Protein AF-A0A2G6L2G5-F1 (afdb_monomer)

pLDDT: mean 77.0, std 17.95, range [38.28, 98.06]

Secondary structure (DSSP, 8-state):
------------------------HHHHHHHHHHHHHHTT-HHHHHHHHHHHHHHHHHHHHHHHHTTS-SEETTEEEEEE---SGGG--EEEEEEE-TTSS-EEEEEEE--TT-THHHHHHHHHHHHHHHHHTT--EEEEEEEETTEEEEEEEETT-SEEEEEEE-GGG-EEEEEEES--SSHHHHHHHHHS-HHHHHHT-

Nearest PDB structures (foldseek):
  6e8a-assembly1_A-3  TM=4.607E-01  e=2.843E-04  Salmonella enterica subsp. enterica serovar Typhimurium
  6e8a-assembly2_B-2  TM=5.045E-01  e=2.332E-03  Salmonella enterica subsp. enterica serovar Typhimurium
  3lgo-assembly1_A  TM=3.361E-01  e=1.969E-01  Saccharomyces cerevisiae
  1ln1-assembly1_A  TM=2.626E-01  e=6.142E-01  Homo sapiens
  5wvd-assembly1_A  TM=3.372E-01  e=7.940E+00  Homo sapiens

Sequence (201 aa):
MKKTLTSAFITTLLCCGSPVVYADNVTDLIKSVEKNYLSHKYSKALEDLEWVRKEISNQHLKSMSSFFPDEIDGMTGKDVDAGAAMGVRGVSKLYAGDDREHSITISLISGGNAPVGNGLSALMSMASSLEMMGGGSHSKVVVQKGYRGQFIQQSGERTGTLTFNLSGGKMIIIETIGYTGSAEAEKVAKQLDIAKIEEAF

Solvent-accessible surface area (backbone atoms only — not comparable to full-atom values): 11539 Å² total; per-residue (Å²): 136,91,85,86,83,86,81,85,82,82,78,80,79,78,79,79,77,72,78,82,73,77,69,58,65,51,63,55,31,50,53,48,20,52,54,26,46,79,68,70,38,52,73,59,18,51,53,33,47,53,51,32,52,50,48,52,50,50,53,51,49,58,58,50,58,70,67,50,68,64,59,58,96,90,15,58,47,40,82,43,81,58,70,64,74,85,70,51,59,47,45,35,36,39,24,49,40,95,80,70,56,38,36,36,38,42,34,42,36,59,43,87,77,42,58,56,68,54,52,48,46,47,49,51,52,45,47,52,52,33,45,75,69,70,49,58,54,54,68,46,83,42,76,55,98,86,45,58,26,43,30,44,27,48,66,96,49,39,41,33,39,33,38,31,73,49,80,82,57,24,36,42,37,32,37,34,38,62,41,79,76,59,63,64,50,51,57,52,56,68,75,45,57,64,65,62,58,57,72,77,104

Mean predicted aligned error: 12.3 Å

Structure (mmCIF, N/CA/C/O backbone):
data_AF-A0A2G6L2G5-F1
#
_entry.id   AF-A0A2G6L2G5-F1
#
loop_
_atom_site.group_PDB
_atom_site.id
_atom_site.type_symbol
_atom_site.label_atom_id
_atom_site.label_alt_id
_atom_site.label_comp_id
_atom_site.label_asym_id
_atom_site.label_entity_id
_atom_site.label_seq_id
_atom_site.pdbx_PDB_ins_code
_atom_site.Cartn_x
_atom_site.Cartn_y
_atom_site.Cartn_z
_atom_site.occupancy
_atom_site.B_iso_or_equiv
_atom_site.auth_seq_id
_atom_site.auth_comp_id
_atom_site.auth_asym_id
_atom_site.auth_atom_id
_atom_site.pdbx_PDB_model_num
ATOM 1 N N . MET A 1 1 ? 31.983 -53.868 52.545 1.00 41.00 1 MET A N 1
ATOM 2 C CA . MET A 1 1 ? 31.742 -54.167 51.111 1.00 41.00 1 MET A CA 1
ATOM 3 C C . MET A 1 1 ? 30.328 -53.679 50.777 1.00 41.00 1 MET A C 1
ATOM 5 O O . MET A 1 1 ? 29.379 -54.350 51.133 1.00 41.00 1 MET A O 1
ATOM 9 N N . LYS A 1 2 ? 30.108 -52.387 50.493 1.00 45.66 2 LYS A N 1
ATOM 10 C CA . LYS A 1 2 ? 30.019 -51.752 49.156 1.00 45.66 2 LYS A CA 1
ATOM 11 C C . LYS A 1 2 ? 29.241 -52.571 48.113 1.00 45.66 2 LYS A C 1
ATOM 13 O O . LYS A 1 2 ? 29.869 -53.397 47.464 1.00 45.66 2 LYS A O 1
ATOM 18 N N . LYS A 1 3 ? 27.954 -52.254 47.896 1.00 44.47 3 LYS A N 1
ATOM 19 C CA . LYS A 1 3 ? 27.319 -52.177 46.562 1.00 44.47 3 LYS A CA 1
ATOM 20 C C . LYS A 1 3 ? 26.232 -51.093 46.566 1.00 44.47 3 LYS A C 1
ATOM 22 O O . LYS A 1 3 ? 25.235 -51.189 47.268 1.00 44.47 3 LYS A O 1
ATOM 27 N N . THR A 1 4 ? 26.515 -50.040 45.813 1.00 53.06 4 THR A N 1
ATOM 28 C CA . THR A 1 4 ? 25.681 -48.890 45.459 1.00 53.06 4 THR A CA 1
ATOM 29 C C . THR A 1 4 ? 24.719 -49.278 44.336 1.00 53.06 4 THR A C 1
ATOM 31 O O . THR A 1 4 ? 25.175 -49.823 43.332 1.00 53.06 4 THR A O 1
ATOM 34 N N . LEU A 1 5 ? 23.425 -48.974 44.471 1.00 52.62 5 LEU A N 1
ATOM 35 C CA . LEU A 1 5 ? 22.466 -49.034 43.366 1.00 52.62 5 LEU A CA 1
ATOM 36 C C . LEU A 1 5 ? 21.885 -47.630 43.159 1.00 52.62 5 LEU A C 1
ATOM 38 O O . LEU A 1 5 ? 21.014 -47.175 43.895 1.00 52.62 5 LEU A O 1
ATOM 42 N N . THR A 1 6 ? 22.461 -46.919 42.198 1.00 49.19 6 THR A N 1
ATOM 43 C CA . THR A 1 6 ? 22.095 -45.559 41.804 1.00 49.19 6 THR A CA 1
ATOM 44 C C . THR A 1 6 ? 20.962 -45.658 40.786 1.00 49.19 6 THR A C 1
ATOM 46 O O . THR A 1 6 ? 21.190 -46.096 39.661 1.00 49.19 6 THR A O 1
ATOM 49 N N . SER A 1 7 ? 19.737 -45.307 41.180 1.00 51.50 7 SER A N 1
ATOM 50 C CA . SER A 1 7 ? 18.581 -45.273 40.277 1.00 51.50 7 SER A CA 1
ATOM 51 C C . SER A 1 7 ? 18.449 -43.869 39.687 1.00 51.50 7 SER A C 1
ATOM 53 O O . SER A 1 7 ? 18.188 -42.908 40.411 1.00 51.50 7 SER A O 1
ATOM 55 N N . ALA A 1 8 ? 18.703 -43.743 38.385 1.00 51.12 8 ALA A N 1
ATOM 56 C CA . ALA A 1 8 ? 18.594 -42.499 37.636 1.00 51.12 8 ALA A CA 1
ATOM 57 C C . ALA A 1 8 ? 17.124 -42.245 37.267 1.00 51.12 8 ALA A C 1
ATOM 59 O O . ALA A 1 8 ? 16.542 -42.958 36.452 1.00 51.12 8 ALA A O 1
ATOM 60 N N . PHE A 1 9 ? 16.527 -41.229 37.888 1.00 52.03 9 PHE A N 1
ATOM 61 C CA . PHE A 1 9 ? 15.174 -40.760 37.602 1.00 52.03 9 PHE A CA 1
ATOM 62 C C . PHE A 1 9 ? 15.238 -39.793 36.407 1.00 52.03 9 PHE A C 1
ATOM 64 O O . PHE A 1 9 ? 15.701 -38.661 36.537 1.00 52.03 9 PHE A O 1
ATOM 71 N N . ILE A 1 10 ? 14.842 -40.262 35.222 1.00 60.12 10 ILE A N 1
ATOM 72 C CA . ILE A 1 10 ? 14.718 -39.440 34.012 1.00 60.12 10 ILE A CA 1
ATOM 73 C C . ILE A 1 10 ? 13.360 -38.734 34.077 1.00 60.12 10 ILE A C 1
ATOM 75 O O . ILE A 1 10 ? 12.323 -39.324 33.782 1.00 60.12 10 ILE A O 1
ATOM 79 N N . THR A 1 11 ? 13.363 -37.469 34.496 1.00 62.22 11 THR A N 1
ATOM 80 C CA . THR A 1 11 ? 12.188 -36.593 34.441 1.00 62.22 11 THR A CA 1
ATOM 81 C C . THR A 1 11 ? 12.089 -35.993 33.040 1.00 62.22 11 THR A C 1
ATOM 83 O O . THR A 1 11 ? 12.784 -35.033 32.712 1.00 62.22 11 THR A O 1
ATOM 86 N N . THR A 1 12 ? 11.231 -36.574 32.202 1.00 57.03 12 THR A N 1
ATOM 87 C CA . THR A 1 12 ? 10.847 -36.022 30.897 1.00 57.03 12 THR A CA 1
ATOM 88 C C . THR A 1 12 ? 10.075 -34.719 31.109 1.00 57.03 12 THR A C 1
ATOM 90 O O . THR A 1 12 ? 8.943 -34.718 31.591 1.00 57.03 12 THR A O 1
ATOM 93 N N . LEU A 1 13 ? 10.714 -33.600 30.765 1.00 56.78 13 LEU A N 1
ATOM 94 C CA . LEU A 1 13 ? 10.147 -32.256 30.790 1.00 56.78 13 LEU A CA 1
ATOM 95 C C . LEU A 1 13 ? 9.111 -32.126 29.659 1.00 56.78 13 LEU A C 1
ATOM 97 O O . LEU A 1 13 ? 9.454 -31.927 28.494 1.00 56.78 13 LEU A O 1
ATOM 101 N N . LEU A 1 14 ? 7.835 -32.291 30.006 1.00 60.25 14 LEU A N 1
ATOM 102 C CA . LEU A 1 14 ? 6.693 -32.081 29.122 1.00 60.25 14 LEU A CA 1
ATOM 103 C C . LEU A 1 14 ? 6.570 -30.569 28.843 1.00 60.25 14 LEU A C 1
ATOM 105 O O . LEU A 1 14 ? 6.077 -29.813 29.679 1.00 60.25 14 LEU A O 1
ATOM 109 N N . CYS A 1 15 ? 7.073 -30.109 27.694 1.00 48.59 15 CYS A N 1
ATOM 110 C CA . CYS A 1 15 ? 6.839 -28.749 27.206 1.00 48.59 15 CYS A CA 1
ATOM 111 C C . CYS A 1 15 ? 5.345 -28.575 26.904 1.00 48.59 15 CYS A C 1
ATOM 113 O O . CYS A 1 15 ? 4.864 -28.983 25.848 1.00 48.59 15 CYS A O 1
ATOM 115 N N . CYS A 1 16 ? 4.609 -27.958 27.829 1.00 52.41 16 CYS A N 1
ATOM 116 C CA . CYS A 1 16 ? 3.294 -27.397 27.555 1.00 52.41 16 CYS A CA 1
ATOM 117 C C . CYS A 1 16 ? 3.454 -26.261 26.536 1.00 52.41 16 CYS A C 1
ATOM 119 O O . CYS A 1 16 ? 3.784 -25.133 26.897 1.00 52.41 16 CYS A O 1
ATOM 121 N N . GLY A 1 17 ? 3.239 -26.566 25.258 1.00 46.41 17 GLY A N 1
ATOM 122 C CA . GLY A 1 17 ? 2.989 -25.554 24.243 1.00 46.41 17 GLY A CA 1
ATOM 123 C C . GLY A 1 17 ? 1.647 -24.899 24.540 1.00 46.41 17 GLY A C 1
ATOM 124 O O . GLY A 1 17 ? 0.603 -25.444 24.189 1.00 46.41 17 GLY A O 1
ATOM 125 N N . SER A 1 18 ? 1.662 -23.757 25.225 1.00 47.09 18 SER A N 1
ATOM 126 C CA . SER A 1 18 ? 0.487 -22.895 25.312 1.00 47.09 18 SER A CA 1
ATOM 127 C C . SER A 1 18 ? 0.074 -22.543 23.881 1.00 47.09 18 SER A C 1
ATOM 129 O O . SER A 1 18 ? 0.915 -22.017 23.144 1.00 47.09 18 SER A O 1
ATOM 131 N N . PRO A 1 19 ? -1.170 -22.816 23.448 1.00 45.25 19 PRO A N 1
ATOM 132 C CA . PRO A 1 19 ? -1.638 -22.258 22.196 1.00 45.25 19 PRO A CA 1
ATOM 133 C C . PRO A 1 19 ? -1.540 -20.743 22.341 1.00 45.25 19 PRO A C 1
ATOM 135 O O . PRO A 1 19 ? -2.138 -20.156 23.245 1.00 45.25 19 PRO A O 1
ATOM 138 N N . VAL A 1 20 ? -0.745 -20.114 21.479 1.00 42.81 20 VAL A N 1
ATOM 139 C CA . VAL A 1 20 ? -0.813 -18.672 21.269 1.00 42.81 20 VAL A CA 1
ATOM 140 C C . VAL A 1 20 ? -2.169 -18.436 20.615 1.00 42.81 20 VAL A C 1
ATOM 142 O O . VAL A 1 20 ? -2.309 -18.430 19.396 1.00 42.81 20 VAL A O 1
ATOM 145 N N . VAL A 1 21 ? -3.205 -18.353 21.448 1.00 41.69 21 VAL A N 1
ATOM 146 C CA . VAL A 1 21 ? -4.496 -17.815 21.059 1.00 41.69 21 VAL A CA 1
ATOM 147 C C . VAL A 1 21 ? -4.200 -16.352 20.787 1.00 41.69 21 VAL A C 1
ATOM 149 O O . VAL A 1 21 ? -4.070 -15.555 21.713 1.00 41.69 21 VAL A O 1
ATOM 152 N N . TYR A 1 22 ? -3.996 -16.020 19.514 1.00 45.59 22 TYR A N 1
ATOM 153 C CA . TYR A 1 22 ? -4.085 -14.647 19.049 1.00 45.59 22 TYR A CA 1
ATOM 154 C C . TYR A 1 22 ? -5.524 -14.216 19.317 1.00 45.59 22 TYR A C 1
ATOM 156 O O . TYR A 1 22 ? -6.410 -14.436 18.494 1.00 45.59 22 TYR A O 1
ATOM 164 N N . ALA A 1 23 ? -5.773 -13.720 20.529 1.00 50.94 23 ALA A N 1
ATOM 165 C CA . ALA A 1 23 ? -7.026 -13.084 20.863 1.00 50.94 23 ALA A CA 1
ATOM 166 C C . ALA A 1 23 ? -7.252 -11.999 19.812 1.00 50.94 23 ALA A C 1
ATOM 168 O O . ALA A 1 23 ? -6.353 -11.203 19.521 1.00 50.94 23 ALA A O 1
ATOM 169 N N . ASP A 1 24 ? -8.420 -12.029 19.182 1.00 68.69 24 ASP A N 1
ATOM 170 C CA . ASP A 1 24 ? -8.826 -10.975 18.274 1.00 68.69 24 ASP A CA 1
ATOM 171 C C . ASP A 1 24 ? -9.001 -9.697 19.101 1.00 68.69 24 ASP A C 1
ATOM 173 O O . ASP A 1 24 ? -10.044 -9.466 19.718 1.00 68.69 24 ASP A O 1
ATOM 177 N N . ASN A 1 25 ? -7.929 -8.899 19.152 1.00 81.06 25 ASN A N 1
ATOM 178 C CA . ASN A 1 25 ? -7.840 -7.673 19.939 1.00 81.06 25 ASN A CA 1
ATOM 179 C C . ASN A 1 25 ? -9.035 -6.745 19.672 1.00 81.06 25 ASN A C 1
ATOM 181 O O . ASN A 1 25 ? -9.475 -6.044 20.579 1.00 81.06 25 ASN A O 1
ATOM 185 N N . VAL A 1 26 ? -9.598 -6.764 18.457 1.00 89.44 26 VAL A N 1
ATOM 186 C CA . VAL A 1 26 ? -10.768 -5.955 18.090 1.00 89.44 26 VAL A CA 1
ATOM 187 C C . VAL A 1 26 ? -12.005 -6.412 18.858 1.00 89.44 26 VAL A C 1
ATOM 189 O O . VAL A 1 26 ? -12.682 -5.588 19.472 1.00 89.44 26 VAL A O 1
ATOM 192 N N . THR A 1 27 ? -12.288 -7.715 18.869 1.00 92.12 27 THR A N 1
ATOM 193 C CA . THR A 1 27 ? -13.457 -8.276 19.559 1.00 92.12 27 THR A CA 1
ATOM 194 C C . THR A 1 27 ? -13.413 -7.996 21.065 1.00 92.12 27 THR A C 1
ATOM 196 O O . THR A 1 27 ? -14.437 -7.658 21.665 1.00 92.12 27 THR A O 1
ATOM 199 N N . ASP A 1 28 ? -12.239 -8.083 21.689 1.00 92.00 28 ASP A N 1
ATOM 200 C CA . ASP A 1 28 ? -12.099 -7.805 23.122 1.00 92.00 28 ASP A CA 1
ATOM 201 C C . ASP A 1 28 ? -12.195 -6.307 23.449 1.00 92.00 28 ASP A C 1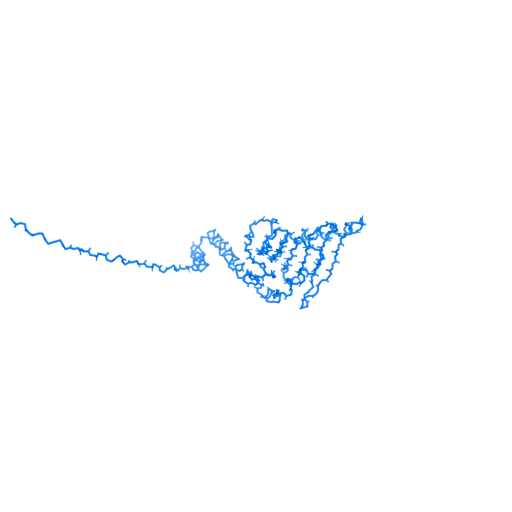
ATOM 203 O O . ASP A 1 28 ? -12.835 -5.936 24.439 1.00 92.00 28 ASP A O 1
ATOM 207 N N . LEU A 1 29 ? -11.666 -5.434 22.585 1.00 92.12 29 LEU A N 1
ATOM 208 C CA . LEU A 1 29 ? -11.869 -3.988 22.696 1.00 92.12 29 LEU A CA 1
ATOM 209 C C . LEU A 1 29 ? -13.353 -3.615 22.548 1.00 92.12 29 LEU A C 1
ATOM 211 O O . LEU A 1 29 ? -13.855 -2.820 23.338 1.00 92.12 29 LEU A O 1
ATOM 215 N N . ILE A 1 30 ? -14.094 -4.234 21.621 1.00 95.69 30 ILE A N 1
ATOM 216 C CA . ILE A 1 30 ? -15.542 -4.002 21.453 1.00 95.69 30 ILE A CA 1
ATOM 217 C C . ILE A 1 30 ? -16.318 -4.397 22.716 1.00 95.69 30 ILE A C 1
ATOM 219 O O . ILE A 1 30 ? -17.169 -3.635 23.178 1.00 95.69 30 ILE A O 1
ATOM 223 N N . LYS A 1 31 ? -16.000 -5.542 23.333 1.00 96.25 31 LYS A N 1
ATOM 224 C CA . LYS A 1 31 ? -16.608 -5.930 24.620 1.00 96.25 31 LYS A CA 1
ATOM 225 C C . LYS A 1 31 ? -16.285 -4.923 25.728 1.00 96.25 31 LYS A C 1
ATOM 227 O O . LYS A 1 31 ? -17.126 -4.666 26.591 1.00 96.25 31 LYS A O 1
ATOM 232 N N . SER A 1 32 ? -15.078 -4.347 25.722 1.00 95.19 32 SER A N 1
ATOM 233 C CA . SER A 1 32 ? -14.699 -3.283 26.661 1.00 95.19 32 SER A CA 1
ATOM 234 C C . SER A 1 32 ? -15.527 -2.013 26.444 1.00 95.19 32 SER A C 1
ATOM 236 O O . SER A 1 32 ? -16.082 -1.484 27.414 1.00 95.19 32 SER A O 1
ATOM 238 N N . VAL A 1 33 ? -15.709 -1.586 25.184 1.00 97.25 33 VAL A N 1
ATOM 239 C CA . VAL A 1 33 ? -16.597 -0.471 24.807 1.00 97.25 33 VAL A CA 1
ATOM 240 C C . VAL A 1 33 ? -18.001 -0.705 25.355 1.00 97.25 33 VAL A C 1
ATOM 242 O O . VAL A 1 33 ? -18.533 0.156 26.055 1.00 97.25 33 VAL A O 1
ATOM 245 N N . GLU A 1 34 ? -18.590 -1.872 25.080 1.00 97.88 34 GLU A N 1
ATOM 246 C CA . GLU A 1 34 ? -19.948 -2.221 25.511 1.00 97.88 34 GLU A CA 1
ATOM 247 C C . GLU A 1 34 ? -20.077 -2.173 27.039 1.00 97.88 34 GLU A C 1
ATOM 249 O O . GLU A 1 34 ? -20.961 -1.505 27.581 1.00 97.88 34 GLU A O 1
ATOM 254 N N . LYS A 1 35 ? -19.138 -2.800 27.757 1.00 97.81 35 LYS A N 1
ATOM 255 C CA . LYS A 1 35 ? -19.103 -2.794 29.225 1.00 97.81 35 LYS A CA 1
ATOM 256 C C . LYS A 1 35 ? -19.014 -1.377 29.795 1.00 97.81 35 LYS A C 1
ATOM 258 O O . LYS A 1 35 ? -19.704 -1.058 30.771 1.00 97.81 35 LYS A O 1
ATOM 263 N N . ASN A 1 36 ? -18.156 -0.531 29.225 1.00 97.56 36 ASN A N 1
ATOM 264 C CA . ASN A 1 36 ? -17.980 0.849 29.669 1.00 97.56 36 ASN A CA 1
ATOM 265 C C . ASN A 1 36 ? -19.208 1.710 29.340 1.00 97.56 36 ASN A C 1
ATOM 267 O O . ASN A 1 36 ? -19.628 2.499 30.190 1.00 97.56 36 ASN A O 1
ATOM 271 N N . TYR A 1 37 ? -19.831 1.507 28.177 1.00 97.62 37 TYR A N 1
ATOM 272 C CA . TYR A 1 37 ? -21.065 2.179 27.772 1.00 97.62 37 TYR A CA 1
ATOM 273 C C . TYR A 1 37 ? -22.233 1.846 28.710 1.00 97.62 37 TYR A C 1
ATOM 275 O O . TYR A 1 37 ? -22.830 2.757 29.282 1.00 97.62 37 TYR A O 1
ATOM 283 N N . LEU A 1 38 ? -22.492 0.556 28.965 1.00 98.00 38 LEU A N 1
ATOM 284 C CA . LEU A 1 38 ? -23.551 0.099 29.881 1.00 98.00 38 LEU A CA 1
ATOM 285 C C . LEU A 1 38 ? -23.332 0.582 31.325 1.00 98.00 38 LEU A C 1
ATOM 287 O O . LEU A 1 38 ? -24.281 0.813 32.072 1.00 98.00 38 LEU A O 1
ATOM 291 N N . SER A 1 39 ? -22.073 0.787 31.718 1.00 98.06 39 SER A N 1
ATOM 292 C CA . SER A 1 39 ? -21.704 1.346 33.025 1.00 98.06 39 SER A CA 1
ATOM 293 C C . SER A 1 39 ? -21.749 2.882 33.077 1.00 98.06 39 SER A C 1
ATOM 295 O O . SER A 1 39 ? -21.289 3.452 34.066 1.00 98.06 39 SER A O 1
ATOM 297 N N . HIS A 1 40 ? -22.243 3.559 32.032 1.00 97.88 40 HIS A N 1
ATOM 298 C CA . HIS A 1 40 ? -22.262 5.024 31.884 1.00 97.88 40 HIS A CA 1
ATOM 299 C C . HIS A 1 40 ? -20.866 5.685 31.953 1.00 97.88 40 HIS A C 1
ATOM 301 O O . HIS A 1 40 ? -20.732 6.878 32.229 1.00 97.88 40 HIS A O 1
ATOM 307 N N . LYS A 1 41 ? -19.794 4.927 31.684 1.00 97.94 41 LYS A N 1
ATOM 308 C CA . LYS A 1 41 ? -18.397 5.401 31.664 1.00 97.94 41 LYS A CA 1
ATOM 309 C C . LYS A 1 41 ? -18.013 5.871 30.260 1.00 97.94 41 LYS A C 1
ATOM 311 O O . LYS A 1 41 ? -17.093 5.331 29.645 1.00 97.94 41 LYS A O 1
ATOM 316 N N . TYR A 1 42 ? -18.717 6.879 29.750 1.00 96.81 42 TYR A N 1
ATOM 317 C CA . TYR A 1 42 ? -18.632 7.280 28.340 1.00 96.81 42 TYR A CA 1
ATOM 318 C C . TYR A 1 42 ? -17.231 7.688 27.879 1.00 96.81 42 TYR A C 1
ATOM 320 O O . TYR A 1 42 ? -16.826 7.293 26.794 1.00 96.81 42 TYR A O 1
ATOM 328 N N . SER A 1 43 ? -16.452 8.398 28.702 1.00 96.69 43 SER A N 1
ATOM 329 C CA . SER A 1 43 ? -15.080 8.782 28.333 1.00 96.69 43 SER A CA 1
ATOM 330 C C . SER A 1 43 ? -14.193 7.569 28.038 1.00 96.69 43 SER A C 1
ATOM 332 O O . SER A 1 43 ? -13.452 7.585 27.064 1.00 96.69 43 SER A O 1
ATOM 334 N N . LYS A 1 44 ? -14.319 6.494 28.828 1.00 94.56 44 LYS A N 1
ATOM 335 C CA . LYS A 1 44 ? -13.573 5.248 28.593 1.00 94.56 44 LYS A CA 1
ATOM 336 C C . LYS A 1 44 ? -14.097 4.484 27.384 1.00 94.56 44 LYS A C 1
ATOM 338 O O . LYS A 1 44 ? -13.314 3.934 26.629 1.00 94.56 44 LYS A O 1
ATOM 343 N N . ALA A 1 45 ? -15.416 4.473 27.180 1.00 96.12 45 ALA A N 1
ATOM 344 C CA . ALA A 1 45 ? -16.005 3.854 25.995 1.00 96.12 45 ALA A CA 1
ATOM 345 C C . ALA A 1 45 ? -15.534 4.539 24.698 1.00 96.12 45 ALA A C 1
ATOM 347 O O . ALA A 1 45 ? -15.285 3.860 23.708 1.00 96.12 45 ALA A O 1
ATOM 348 N N . LEU A 1 46 ? -15.381 5.869 24.709 1.00 95.44 46 LEU A N 1
ATOM 349 C CA . LEU A 1 46 ? -14.829 6.622 23.581 1.00 95.44 46 LEU A CA 1
ATOM 350 C C . LEU A 1 46 ? -13.350 6.298 23.337 1.00 95.44 46 LEU A C 1
ATOM 352 O O . LEU A 1 46 ? -12.975 6.072 22.192 1.00 95.44 46 LEU A O 1
ATOM 356 N N . GLU A 1 47 ? -12.532 6.219 24.389 1.00 93.31 47 GLU A N 1
ATOM 357 C CA . GLU A 1 47 ? -11.124 5.808 24.281 1.00 93.31 47 GLU A CA 1
ATOM 358 C C . GLU A 1 47 ? -10.993 4.393 23.691 1.00 93.31 47 GLU A C 1
ATOM 360 O O . GLU A 1 47 ? -10.257 4.181 22.726 1.00 93.31 47 GLU A O 1
ATOM 365 N N . ASP A 1 48 ? -11.766 3.433 24.204 1.00 93.00 48 ASP A N 1
ATOM 366 C CA . ASP A 1 48 ? -11.780 2.064 23.683 1.00 93.00 48 ASP A CA 1
ATOM 367 C C . ASP A 1 48 ? -12.237 2.029 22.208 1.00 93.00 48 ASP A C 1
ATOM 369 O O . ASP A 1 48 ? -11.663 1.296 21.403 1.00 93.00 48 ASP A O 1
ATOM 373 N N . LEU A 1 49 ? -13.220 2.851 21.812 1.00 94.31 49 LEU A N 1
ATOM 374 C CA . LEU A 1 49 ? -13.661 2.974 20.414 1.00 94.31 49 LEU A CA 1
ATOM 375 C C . LEU A 1 49 ? -12.562 3.515 19.493 1.00 94.31 49 LEU A C 1
ATOM 377 O O . LEU A 1 49 ? -12.446 3.067 18.348 1.00 94.31 49 LEU A O 1
ATOM 381 N N . GLU A 1 50 ? -11.748 4.462 19.959 1.00 87.94 50 GLU A N 1
ATOM 382 C CA . GLU A 1 50 ? -10.595 4.945 19.196 1.00 87.94 50 GLU A CA 1
ATOM 383 C C . GLU A 1 50 ? -9.570 3.828 18.970 1.00 87.94 50 GLU A C 1
ATOM 385 O O . GLU A 1 50 ? -9.054 3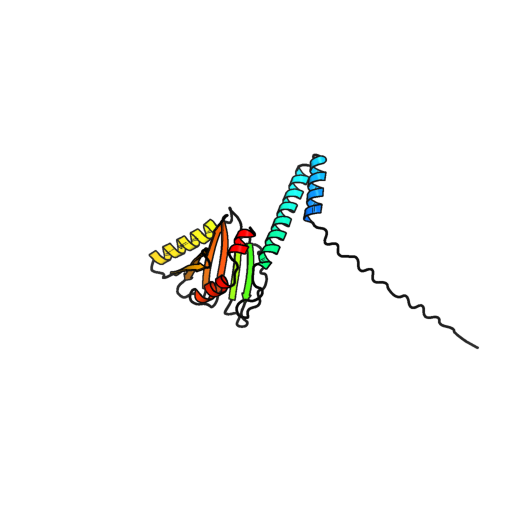.681 17.855 1.00 87.94 50 GLU A O 1
ATOM 390 N N . TRP A 1 51 ? -9.332 2.992 19.983 1.00 88.12 51 TRP A N 1
ATOM 391 C CA . TRP A 1 51 ? -8.487 1.805 19.853 1.00 88.12 51 TRP A CA 1
ATOM 392 C C . TRP A 1 51 ? -9.068 0.773 18.888 1.00 88.12 51 TRP A C 1
ATOM 394 O O . TRP A 1 51 ? -8.336 0.300 18.017 1.00 88.12 51 TRP A O 1
ATOM 404 N N . VAL A 1 52 ? -10.373 0.481 18.963 1.00 91.56 52 VAL A N 1
ATOM 405 C CA . VAL A 1 52 ? -11.070 -0.385 17.990 1.00 91.56 52 VAL A CA 1
ATOM 406 C C . VAL A 1 52 ? -10.850 0.134 16.573 1.00 91.56 52 VAL A C 1
ATOM 408 O O . VAL A 1 52 ? -10.417 -0.608 15.692 1.00 91.56 52 VAL A O 1
ATOM 411 N N . ARG A 1 53 ? -11.096 1.429 16.347 1.00 84.94 53 ARG A N 1
ATOM 412 C CA . ARG A 1 53 ? -10.915 2.059 15.036 1.00 84.94 53 ARG A CA 1
ATOM 413 C C . ARG A 1 53 ? -9.478 1.916 14.542 1.00 84.94 53 ARG A C 1
ATOM 415 O O . ARG A 1 53 ? -9.271 1.621 13.364 1.00 84.94 53 ARG A O 1
ATOM 422 N N . LYS A 1 54 ? -8.493 2.151 15.412 1.00 81.12 54 LYS A N 1
ATOM 423 C CA . LYS A 1 54 ? -7.071 2.021 15.077 1.00 81.12 54 LYS A CA 1
ATOM 424 C C . LYS A 1 54 ? -6.726 0.587 14.690 1.00 81.12 54 LYS A C 1
ATOM 426 O O . LYS A 1 54 ? -6.063 0.391 13.679 1.00 81.12 54 LYS A O 1
ATOM 431 N N . GLU A 1 55 ? -7.206 -0.397 15.440 1.00 84.50 55 GLU A N 1
ATOM 432 C CA . GLU A 1 55 ? -6.883 -1.799 15.184 1.00 84.50 55 GLU A CA 1
ATOM 433 C C . GLU A 1 55 ? -7.555 -2.327 13.913 1.00 84.50 55 GLU A C 1
ATOM 435 O O . GLU A 1 55 ? -6.888 -2.956 13.096 1.00 84.50 55 GLU A O 1
ATOM 440 N N . ILE A 1 56 ? -8.820 -1.971 13.665 1.00 85.50 56 ILE A N 1
ATOM 441 C CA . ILE A 1 56 ? -9.491 -2.257 12.385 1.00 85.50 56 ILE A CA 1
ATOM 442 C C . ILE A 1 56 ? -8.728 -1.606 11.228 1.00 85.50 56 ILE A C 1
ATOM 444 O O . ILE A 1 56 ? -8.495 -2.246 10.205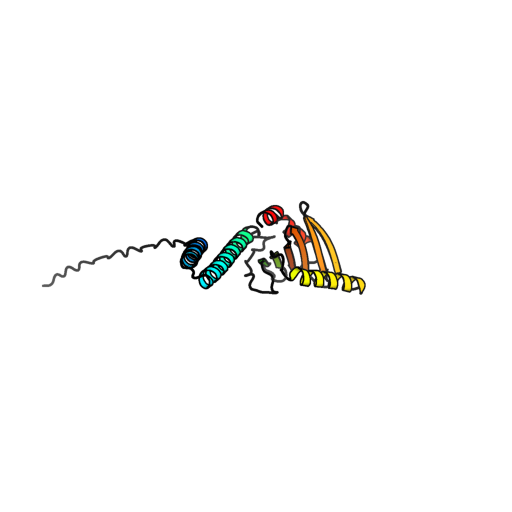 1.00 85.50 56 ILE A O 1
ATOM 448 N N . SER A 1 57 ? -8.284 -0.356 11.396 1.00 78.56 57 SER A N 1
ATOM 449 C CA . SER A 1 57 ? -7.480 0.326 10.376 1.00 78.56 57 SER A CA 1
ATOM 450 C C . SER A 1 57 ? -6.158 -0.408 10.130 1.00 78.56 57 SER A C 1
ATOM 452 O O . SER A 1 57 ? -5.778 -0.596 8.982 1.00 78.56 57 SER A O 1
ATOM 454 N N . ASN A 1 58 ? -5.479 -0.878 11.179 1.00 77.00 58 ASN A N 1
ATOM 455 C CA . ASN A 1 58 ? -4.243 -1.653 11.051 1.00 77.00 58 ASN A CA 1
ATOM 456 C C . ASN A 1 58 ? -4.474 -2.996 10.348 1.00 77.00 58 ASN A C 1
ATOM 458 O O . ASN A 1 58 ? -3.673 -3.384 9.503 1.00 77.00 58 ASN A O 1
ATOM 462 N N . GLN A 1 59 ? -5.546 -3.716 10.687 1.00 82.62 59 GLN A N 1
ATOM 463 C CA . GLN A 1 59 ? -5.895 -4.981 10.035 1.00 82.62 59 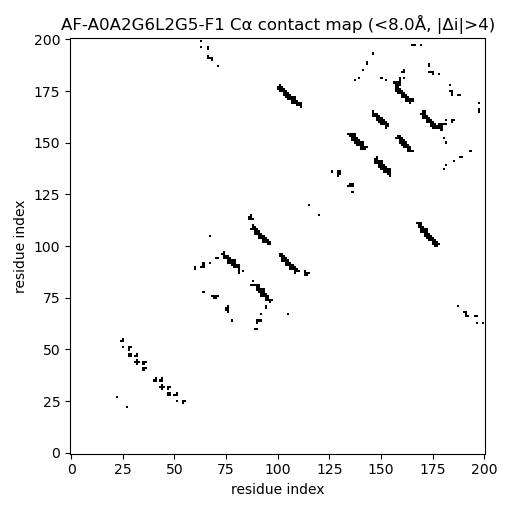GLN A CA 1
ATOM 464 C C . GLN A 1 59 ? -6.235 -4.772 8.558 1.00 82.62 59 GLN A C 1
ATOM 466 O O . GLN A 1 59 ? -5.783 -5.540 7.714 1.00 82.62 59 GLN A O 1
ATOM 471 N N . HIS A 1 60 ? -6.963 -3.702 8.245 1.00 79.25 60 HIS A N 1
ATOM 472 C CA . HIS A 1 60 ? -7.244 -3.297 6.875 1.00 79.25 60 HIS A CA 1
ATOM 473 C C . HIS A 1 60 ? -5.955 -2.944 6.111 1.00 79.25 60 HIS A C 1
ATOM 475 O O . HIS A 1 60 ? -5.727 -3.460 5.026 1.00 79.25 60 HIS A O 1
ATOM 481 N N . LEU A 1 61 ? -5.035 -2.174 6.703 1.00 75.31 61 LEU A N 1
ATOM 482 C CA . LEU A 1 61 ? -3.722 -1.908 6.097 1.00 75.31 61 LEU A CA 1
ATOM 483 C C . LEU A 1 61 ? -2.911 -3.203 5.888 1.00 75.31 61 LEU A C 1
ATOM 485 O O . LEU A 1 61 ? -2.298 -3.388 4.840 1.00 75.31 61 LEU A O 1
ATOM 489 N N . LYS A 1 62 ? -2.938 -4.146 6.836 1.00 77.44 62 LYS A N 1
ATOM 490 C CA . LYS A 1 62 ? -2.273 -5.453 6.681 1.00 77.44 62 LYS A CA 1
ATOM 491 C C . LYS A 1 62 ? -2.889 -6.303 5.575 1.00 77.44 62 LYS A C 1
ATOM 493 O O . LYS A 1 62 ? -2.160 -6.986 4.868 1.00 77.44 62 LYS A O 1
ATOM 498 N N . SER A 1 63 ? -4.211 -6.285 5.405 1.00 81.00 63 SER A N 1
ATOM 499 C CA . SER A 1 63 ? -4.823 -6.995 4.278 1.00 81.00 63 SER A CA 1
ATOM 500 C C . SER A 1 63 ? -4.428 -6.351 2.950 1.00 81.00 63 SER A C 1
ATOM 502 O O . SER A 1 63 ? -4.280 -7.052 1.953 1.00 81.00 63 SER A O 1
ATOM 504 N N . MET A 1 64 ? -4.164 -5.045 2.939 1.00 77.56 64 MET A N 1
ATOM 505 C CA . MET A 1 64 ? -3.768 -4.333 1.732 1.00 77.56 64 MET A CA 1
ATOM 506 C C . MET A 1 64 ? -2.362 -4.673 1.232 1.00 77.56 64 MET A C 1
ATOM 508 O O . MET A 1 64 ? -2.159 -4.717 0.019 1.00 77.56 64 MET A O 1
ATOM 512 N N . SER A 1 65 ? -1.398 -4.948 2.118 1.00 79.94 65 SER A N 1
ATOM 513 C CA . SER A 1 65 ? -0.047 -5.340 1.683 1.00 79.94 65 SER A CA 1
ATOM 514 C C . SER A 1 65 ? -0.049 -6.645 0.878 1.00 79.94 65 SER A C 1
ATOM 516 O O . SER A 1 65 ? 0.817 -6.836 0.027 1.00 79.94 65 SER A O 1
ATOM 518 N N . SER A 1 66 ? -1.071 -7.493 1.056 1.00 84.56 66 SER A N 1
ATOM 519 C CA . SER A 1 66 ? -1.256 -8.724 0.275 1.00 84.56 66 SER A CA 1
ATOM 520 C C . SER A 1 66 ? -1.612 -8.495 -1.201 1.00 84.56 66 SER A C 1
ATOM 522 O O . SER A 1 66 ? -1.504 -9.421 -2.004 1.00 84.56 66 SER A O 1
ATOM 524 N N . PHE A 1 67 ? -2.028 -7.282 -1.586 1.00 86.31 67 PHE A N 1
ATOM 525 C CA . PHE A 1 67 ? -2.261 -6.940 -2.995 1.00 86.31 67 PHE A CA 1
ATOM 526 C C . PHE A 1 67 ? -0.983 -6.557 -3.734 1.00 86.31 67 PHE A C 1
ATOM 528 O O . PHE A 1 67 ? -0.990 -6.466 -4.963 1.00 86.31 67 PHE A O 1
ATOM 535 N N . PHE A 1 68 ? 0.103 -6.311 -3.005 1.00 89.25 68 PHE A N 1
ATOM 536 C CA . PHE A 1 68 ? 1.389 -6.043 -3.614 1.00 89.25 68 PHE A CA 1
ATOM 537 C C . PHE A 1 68 ? 2.095 -7.359 -3.929 1.00 89.25 68 PHE A C 1
ATOM 539 O O . PHE A 1 68 ? 2.179 -8.221 -3.052 1.00 89.25 68 PHE A O 1
ATOM 546 N N . PRO A 1 69 ? 2.629 -7.521 -5.150 1.00 89.25 69 PRO A N 1
ATOM 547 C CA . PRO A 1 69 ? 3.395 -8.711 -5.485 1.00 89.25 69 PRO A CA 1
ATOM 548 C C . PRO A 1 69 ? 4.592 -8.869 -4.536 1.00 89.25 69 PRO A C 1
ATOM 550 O O . PRO A 1 69 ? 5.107 -7.906 -3.966 1.00 89.25 69 PRO A O 1
ATOM 553 N N . ASP A 1 70 ? 5.032 -10.101 -4.314 1.00 89.06 70 ASP A N 1
ATOM 554 C CA . ASP A 1 70 ? 6.223 -10.354 -3.493 1.00 89.06 70 ASP A CA 1
ATOM 555 C C . ASP A 1 70 ? 7.516 -10.069 -4.246 1.00 89.06 70 ASP A C 1
ATOM 557 O O . ASP A 1 70 ? 8.523 -9.703 -3.641 1.00 89.06 70 ASP A O 1
ATOM 561 N N . GLU A 1 71 ? 7.464 -10.159 -5.570 1.00 89.31 71 GLU A N 1
ATOM 562 C CA . GLU A 1 71 ? 8.584 -9.902 -6.453 1.00 89.31 71 GLU A CA 1
ATOM 563 C C . GLU A 1 71 ? 8.126 -9.081 -7.654 1.00 89.31 71 GLU A C 1
ATOM 565 O O . GLU A 1 71 ? 7.061 -9.326 -8.222 1.00 89.31 71 GLU A O 1
ATOM 570 N N . ILE A 1 72 ? 8.950 -8.116 -8.051 1.00 88.00 72 ILE A N 1
ATOM 571 C CA . ILE A 1 72 ? 8.786 -7.368 -9.292 1.00 88.00 72 ILE A CA 1
ATOM 572 C C . ILE A 1 72 ? 10.114 -7.413 -10.016 1.00 88.00 72 ILE A C 1
ATOM 574 O O . ILE A 1 72 ? 11.095 -6.854 -9.542 1.00 88.00 72 ILE A O 1
ATOM 578 N N . ASP A 1 73 ? 10.124 -8.037 -11.191 1.00 84.94 73 ASP A N 1
ATOM 579 C CA . ASP A 1 73 ? 11.292 -8.037 -12.074 1.00 84.94 73 ASP A CA 1
ATOM 580 C C . ASP A 1 73 ? 12.579 -8.554 -11.403 1.00 84.94 73 ASP A C 1
ATOM 582 O O . ASP A 1 73 ? 13.639 -7.946 -11.524 1.00 84.94 73 ASP A O 1
ATOM 586 N N . GLY A 1 74 ? 12.489 -9.644 -10.633 1.00 85.12 74 GLY A N 1
ATOM 587 C CA . GLY A 1 74 ? 13.628 -10.170 -9.874 1.00 85.12 74 GLY A CA 1
ATOM 588 C C . GLY A 1 74 ? 13.870 -9.485 -8.527 1.00 85.12 74 GLY A C 1
ATOM 589 O O . GLY A 1 74 ? 14.637 -9.999 -7.717 1.00 85.12 74 GLY A O 1
ATOM 590 N N . MET A 1 75 ? 13.229 -8.344 -8.248 1.00 88.50 75 MET A N 1
ATOM 591 C CA . MET A 1 75 ? 13.403 -7.609 -6.993 1.00 88.50 75 MET A CA 1
ATOM 592 C C . MET A 1 75 ? 12.407 -8.085 -5.940 1.00 88.50 75 MET A C 1
ATOM 594 O O . MET A 1 75 ? 11.196 -7.973 -6.129 1.00 88.50 75 MET A O 1
ATOM 598 N N . THR A 1 76 ? 12.903 -8.551 -4.794 1.00 89.88 76 THR A N 1
ATOM 599 C CA . THR A 1 76 ? 12.053 -8.909 -3.650 1.00 89.88 76 THR A CA 1
ATOM 600 C C . THR A 1 76 ? 11.525 -7.657 -2.954 1.00 89.88 76 THR A C 1
ATOM 602 O O . THR A 1 76 ? 12.293 -6.789 -2.530 1.00 89.88 76 THR A O 1
ATOM 605 N N . GLY A 1 77 ? 10.207 -7.588 -2.796 1.00 87.19 77 GLY A N 1
ATOM 606 C CA . GLY A 1 77 ? 9.537 -6.513 -2.084 1.00 87.19 77 GLY A CA 1
ATOM 607 C C . GLY A 1 77 ? 9.765 -6.604 -0.578 1.00 87.19 77 GLY A C 1
ATOM 608 O O . GLY A 1 77 ? 9.607 -7.660 0.033 1.00 87.19 77 GLY A O 1
ATOM 609 N N . LYS A 1 78 ? 10.105 -5.474 0.034 1.00 86.88 78 LYS A N 1
ATOM 610 C CA . LYS A 1 78 ? 10.214 -5.305 1.481 1.00 86.88 78 LYS A CA 1
ATOM 611 C C . LYS A 1 78 ? 9.138 -4.343 1.942 1.00 86.88 78 LYS A C 1
ATOM 613 O O . LYS A 1 78 ? 8.998 -3.257 1.374 1.00 86.88 78 LYS A O 1
ATOM 618 N N . ASP A 1 79 ? 8.402 -4.742 2.969 1.00 82.44 79 ASP A N 1
ATOM 619 C CA . ASP A 1 79 ? 7.442 -3.855 3.608 1.00 82.44 79 ASP A CA 1
ATOM 620 C C . ASP A 1 79 ? 8.193 -2.648 4.167 1.00 82.44 79 ASP A C 1
ATOM 622 O O . ASP A 1 79 ? 9.158 -2.781 4.925 1.00 82.44 79 ASP A O 1
ATOM 626 N N . VAL A 1 80 ? 7.764 -1.462 3.749 1.00 73.81 80 VAL A N 1
ATOM 627 C CA . VAL A 1 80 ? 8.238 -0.216 4.332 1.00 73.81 80 VAL A CA 1
ATOM 628 C C . VAL A 1 80 ? 7.171 0.194 5.317 1.00 73.81 80 VAL A C 1
ATOM 630 O O . VAL A 1 80 ? 6.035 0.475 4.928 1.00 73.81 80 VAL A O 1
ATOM 633 N N . ASP A 1 81 ? 7.533 0.186 6.599 1.00 59.88 81 ASP A N 1
ATOM 634 C CA . ASP A 1 81 ? 6.648 0.664 7.649 1.00 59.88 81 ASP A CA 1
ATOM 635 C C . ASP A 1 81 ? 6.211 2.079 7.262 1.00 59.88 81 ASP A C 1
ATOM 637 O O . ASP A 1 81 ? 7.036 2.990 7.139 1.00 59.88 81 ASP A O 1
ATOM 641 N N . ALA A 1 82 ? 4.911 2.261 7.030 1.00 52.34 82 ALA A N 1
ATOM 642 C CA . ALA A 1 82 ? 4.302 3.533 6.654 1.00 52.34 82 ALA A CA 1
ATOM 643 C C . ALA A 1 82 ? 4.235 4.488 7.862 1.00 52.34 82 ALA A C 1
ATOM 645 O O . ALA A 1 82 ? 3.230 5.145 8.146 1.00 52.34 82 ALA A O 1
ATOM 646 N N . GLY A 1 83 ? 5.321 4.530 8.631 1.00 41.66 83 GLY A N 1
ATOM 647 C CA . GLY A 1 83 ? 5.527 5.411 9.753 1.00 41.66 83 GLY A CA 1
ATOM 648 C C . GLY A 1 83 ? 5.822 6.807 9.242 1.00 41.66 83 GLY A C 1
ATOM 649 O O . GLY A 1 83 ? 6.974 7.148 9.021 1.00 41.66 83 GLY A O 1
ATOM 650 N N . ALA A 1 84 ? 4.773 7.615 9.090 1.00 39.88 84 ALA A N 1
ATOM 651 C CA . ALA A 1 84 ? 4.822 9.077 9.154 1.00 39.88 84 ALA A CA 1
ATOM 652 C C . ALA A 1 84 ? 5.819 9.808 8.228 1.00 39.88 84 ALA A C 1
ATOM 654 O O . ALA A 1 84 ? 5.977 11.022 8.365 1.00 39.88 84 ALA A O 1
ATOM 655 N N . ALA A 1 85 ? 6.446 9.140 7.261 1.00 38.28 85 ALA A N 1
ATOM 656 C CA . ALA A 1 85 ? 7.192 9.808 6.213 1.00 38.28 85 ALA A CA 1
ATOM 657 C C . ALA A 1 85 ? 6.169 10.583 5.371 1.00 38.28 85 ALA A C 1
ATOM 659 O O . ALA A 1 85 ? 5.360 10.001 4.655 1.00 38.28 85 ALA A O 1
ATOM 660 N N . MET A 1 86 ? 6.152 11.910 5.532 1.00 44.72 86 MET A N 1
ATOM 661 C CA . MET A 1 86 ? 5.321 12.860 4.775 1.00 44.72 86 MET A CA 1
ATOM 662 C C . MET A 1 86 ? 3.820 12.924 5.132 1.00 44.72 86 MET A C 1
ATOM 664 O O . MET A 1 86 ? 3.033 13.472 4.364 1.00 44.72 86 MET A O 1
ATOM 668 N N . GLY A 1 87 ? 3.386 12.417 6.294 1.00 47.78 87 GLY A N 1
ATOM 669 C CA . GLY A 1 87 ? 1.990 12.585 6.752 1.00 47.78 87 GLY A CA 1
ATOM 670 C C . GLY A 1 87 ? 0.939 11.817 5.934 1.00 47.78 87 GLY A C 1
ATOM 671 O O . GLY A 1 87 ? -0.259 12.094 6.029 1.00 47.78 87 GLY A O 1
ATOM 672 N N . VAL A 1 88 ? 1.381 10.843 5.141 1.00 51.53 88 VAL A N 1
ATOM 673 C CA . VAL A 1 88 ? 0.536 9.986 4.312 1.00 51.53 88 VAL A CA 1
ATOM 674 C C . VAL A 1 88 ? 0.134 8.745 5.110 1.00 51.53 88 VAL A C 1
ATOM 676 O O . VAL A 1 88 ? 0.988 8.022 5.614 1.00 51.53 88 VAL A O 1
ATOM 679 N N . ARG A 1 89 ? -1.174 8.490 5.236 1.00 64.06 89 ARG A N 1
ATOM 680 C CA . ARG A 1 89 ? -1.696 7.220 5.763 1.00 64.06 89 ARG A CA 1
ATOM 681 C C . ARG A 1 89 ? -1.863 6.249 4.595 1.00 64.06 89 ARG A C 1
ATOM 683 O O . ARG A 1 89 ? -2.704 6.475 3.728 1.00 64.06 89 ARG A O 1
ATOM 690 N N . GLY A 1 90 ? -1.050 5.202 4.558 1.00 73.69 90 GLY A N 1
ATOM 691 C CA . GLY A 1 90 ? -1.058 4.217 3.481 1.00 73.69 90 GLY A CA 1
ATOM 692 C C . GLY A 1 90 ? -0.215 2.995 3.815 1.00 73.69 90 GLY A C 1
ATOM 693 O O . GLY A 1 90 ? 0.287 2.884 4.928 1.00 73.69 90 GLY A O 1
ATOM 694 N N . VAL A 1 91 ? -0.070 2.087 2.856 1.00 82.06 91 VAL A N 1
ATOM 695 C CA . VAL A 1 91 ? 0.917 0.998 2.895 1.00 82.06 91 VAL A CA 1
ATOM 696 C C . VAL A 1 91 ? 1.879 1.152 1.735 1.00 82.06 91 VAL A C 1
ATOM 698 O O . VAL A 1 91 ? 1.458 1.545 0.645 1.00 82.06 91 VAL A O 1
ATOM 701 N N . SER A 1 92 ? 3.145 0.813 1.961 1.00 85.50 92 SER A N 1
ATOM 702 C CA . SER A 1 92 ? 4.177 0.906 0.937 1.00 85.50 92 SER A CA 1
ATOM 703 C C . SER A 1 92 ? 5.059 -0.338 0.919 1.00 85.50 92 SER A C 1
ATOM 705 O O . SER A 1 92 ? 5.383 -0.897 1.967 1.00 85.50 92 SER A O 1
ATOM 707 N N . LYS A 1 93 ? 5.469 -0.758 -0.278 1.00 88.81 93 LYS A N 1
ATOM 708 C CA . LYS A 1 93 ? 6.418 -1.859 -0.487 1.00 88.81 93 LYS A CA 1
ATOM 709 C C . LYS A 1 93 ? 7.534 -1.388 -1.412 1.00 88.81 93 LYS A C 1
ATOM 711 O O . LYS A 1 93 ? 7.261 -0.838 -2.482 1.00 88.81 93 LYS A O 1
ATOM 716 N N . LEU A 1 94 ? 8.773 -1.568 -0.962 1.00 89.25 94 LEU A N 1
ATOM 717 C CA . LEU A 1 94 ? 9.994 -1.196 -1.673 1.00 89.25 94 LEU A CA 1
ATOM 718 C C . LEU A 1 94 ? 10.598 -2.429 -2.333 1.00 89.25 94 LEU A C 1
ATOM 720 O O . LEU A 1 94 ? 10.901 -3.413 -1.664 1.00 89.25 94 LEU A O 1
ATOM 724 N N . TYR A 1 95 ? 10.844 -2.334 -3.628 1.00 90.94 95 TYR A N 1
ATOM 725 C CA . TYR A 1 95 ? 11.534 -3.324 -4.438 1.00 90.94 95 TYR A CA 1
ATOM 726 C C . TYR A 1 95 ? 12.865 -2.700 -4.839 1.00 90.94 95 TYR A C 1
ATOM 728 O O . TYR A 1 95 ? 12.895 -1.756 -5.625 1.00 90.94 95 TYR A O 1
ATOM 736 N N . ALA A 1 96 ? 13.957 -3.157 -4.238 1.00 88.69 96 ALA A N 1
ATOM 737 C CA . ALA A 1 96 ? 15.290 -2.637 -4.521 1.00 88.69 96 ALA A CA 1
ATOM 738 C C . ALA A 1 96 ? 16.096 -3.689 -5.280 1.00 88.69 96 ALA A C 1
ATOM 740 O O . ALA A 1 96 ? 16.140 -4.845 -4.853 1.00 88.69 96 ALA A O 1
ATOM 741 N N . GLY A 1 97 ? 16.729 -3.274 -6.377 1.00 81.88 97 GLY A N 1
ATOM 742 C CA . GLY A 1 97 ? 17.698 -4.093 -7.091 1.00 81.88 97 GLY A CA 1
ATOM 743 C C . GLY A 1 97 ? 18.976 -4.283 -6.278 1.00 81.88 97 GLY A C 1
ATOM 744 O O . GLY A 1 97 ? 19.285 -3.505 -5.367 1.00 81.88 97 GLY A O 1
ATOM 745 N N . ASP A 1 98 ? 19.750 -5.308 -6.629 1.00 80.31 98 ASP A N 1
ATOM 746 C CA . ASP A 1 98 ? 21.039 -5.595 -5.985 1.00 80.31 98 ASP A CA 1
ATOM 747 C C . ASP A 1 98 ? 22.049 -4.448 -6.152 1.00 80.31 98 ASP A C 1
ATOM 749 O O . ASP A 1 98 ? 22.920 -4.247 -5.302 1.00 80.31 98 ASP A O 1
ATOM 753 N N . ASP A 1 99 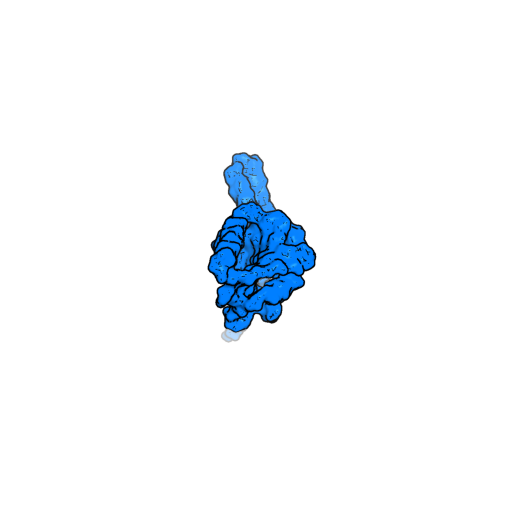? 21.905 -3.667 -7.225 1.00 80.75 99 ASP A N 1
ATOM 754 C CA . ASP A 1 99 ? 22.749 -2.513 -7.527 1.00 80.75 99 ASP A CA 1
ATOM 755 C C . ASP A 1 99 ? 22.497 -1.298 -6.621 1.00 80.75 99 ASP A C 1
ATOM 757 O O . ASP A 1 99 ? 23.336 -0.402 -6.571 1.00 80.75 99 ASP A O 1
ATOM 761 N N . ARG A 1 100 ? 21.378 -1.267 -5.879 1.00 75.62 100 ARG A N 1
ATOM 762 C CA . ARG A 1 100 ? 20.903 -0.129 -5.062 1.00 75.62 100 ARG A CA 1
ATOM 763 C C . ARG A 1 100 ? 20.716 1.191 -5.822 1.00 75.62 100 ARG A C 1
ATOM 765 O O . ARG A 1 100 ? 20.330 2.182 -5.205 1.00 75.62 100 ARG A O 1
ATOM 772 N N . GLU A 1 101 ? 20.977 1.213 -7.122 1.00 82.56 101 GLU A N 1
ATOM 773 C CA . GLU A 1 101 ? 20.760 2.360 -8.002 1.00 82.56 101 GLU A CA 1
ATOM 774 C C . GLU A 1 101 ? 19.328 2.362 -8.527 1.00 82.56 101 GLU A C 1
ATOM 776 O O . GLU A 1 101 ? 18.752 3.429 -8.747 1.00 82.56 101 GLU A O 1
ATOM 781 N N . HIS A 1 102 ? 18.744 1.172 -8.673 1.00 89.69 102 HIS A N 1
ATOM 782 C CA . HIS A 1 102 ? 17.386 0.990 -9.139 1.00 89.69 102 HIS A CA 1
ATOM 783 C C . HIS A 1 102 ? 16.483 0.539 -7.999 1.00 89.69 102 HIS A C 1
ATOM 785 O O . HIS A 1 102 ? 16.716 -0.472 -7.329 1.00 89.69 102 HIS A O 1
ATOM 791 N N . SER A 1 103 ? 15.409 1.290 -7.779 1.00 89.19 103 SER A N 1
ATOM 792 C CA . SER A 1 103 ? 14.364 0.863 -6.858 1.00 89.19 103 SER A CA 1
ATOM 793 C C . SER A 1 103 ? 12.990 1.326 -7.303 1.00 89.19 103 SER A C 1
ATOM 795 O O . SER A 1 103 ? 12.838 2.282 -8.063 1.00 89.19 103 SER A O 1
ATOM 797 N N . ILE A 1 104 ? 11.981 0.595 -6.851 1.00 90.94 104 ILE A N 1
ATOM 798 C CA . ILE A 1 104 ? 10.580 0.856 -7.127 1.00 90.94 104 ILE A CA 1
ATOM 799 C C . ILE A 1 104 ? 9.854 0.860 -5.791 1.00 90.94 104 ILE A C 1
ATOM 801 O O . ILE A 1 104 ? 9.954 -0.098 -5.029 1.00 90.94 104 ILE A O 1
ATOM 805 N N . THR A 1 105 ? 9.094 1.910 -5.518 1.00 90.06 105 THR A N 1
ATOM 806 C CA . THR A 1 105 ? 8.237 1.985 -4.336 1.00 90.06 105 THR A CA 1
ATOM 807 C C . THR A 1 105 ? 6.793 2.036 -4.789 1.00 90.06 105 THR A C 1
ATOM 809 O O . THR A 1 105 ? 6.387 2.951 -5.502 1.00 90.06 105 THR A O 1
ATOM 812 N N . ILE A 1 106 ? 5.996 1.064 -4.357 1.00 90.31 106 ILE A N 1
ATOM 813 C CA . ILE A 1 106 ? 4.548 1.086 -4.560 1.00 90.31 106 ILE A CA 1
ATOM 814 C C . ILE A 1 106 ? 3.918 1.542 -3.260 1.00 90.31 106 ILE A C 1
ATOM 816 O O . ILE A 1 106 ? 4.165 0.937 -2.222 1.00 90.31 106 ILE A O 1
ATOM 820 N N . SER A 1 107 ? 3.107 2.589 -3.323 1.00 87.50 107 SER A N 1
ATOM 821 C CA . SER A 1 107 ? 2.374 3.136 -2.189 1.00 87.50 107 SER A CA 1
ATOM 822 C C . SER A 1 107 ? 0.885 3.170 -2.489 1.00 87.50 107 SER A C 1
ATOM 824 O O . SER A 1 107 ? 0.461 3.598 -3.561 1.00 87.50 107 SER A O 1
ATOM 826 N N . LEU A 1 108 ? 0.084 2.746 -1.521 1.00 85.94 108 LEU A N 1
ATOM 827 C CA . LEU A 1 108 ? -1.368 2.753 -1.586 1.00 85.94 108 LEU A CA 1
ATOM 828 C C . LEU A 1 108 ? -1.901 3.609 -0.453 1.00 85.94 108 LEU A C 1
ATOM 830 O O . LEU A 1 108 ? -1.708 3.309 0.724 1.00 85.94 108 LEU A O 1
ATOM 834 N N . ILE A 1 109 ? -2.541 4.704 -0.834 1.00 79.44 109 ILE A N 1
ATOM 835 C CA . ILE A 1 109 ? -2.945 5.772 0.068 1.00 79.44 109 ILE A CA 1
ATOM 836 C C . ILE A 1 109 ? -4.460 5.790 0.138 1.00 79.44 109 ILE A C 1
ATOM 838 O O . ILE A 1 109 ? -5.134 5.794 -0.893 1.00 79.44 109 ILE A O 1
ATOM 842 N N . SER A 1 110 ? -4.985 5.856 1.359 1.00 70.94 110 SER A N 1
ATOM 843 C CA . SER A 1 110 ? -6.416 5.984 1.602 1.00 70.94 110 SER A CA 1
ATOM 844 C C . SER A 1 110 ? -6.696 7.031 2.662 1.00 70.94 110 SER A C 1
ATOM 846 O O . SER A 1 110 ? -6.181 6.991 3.781 1.00 70.94 110 SER A O 1
ATOM 848 N N . GLY A 1 111 ? -7.521 8.003 2.287 1.00 59.75 111 GLY A N 1
ATOM 849 C CA . GLY A 1 111 ? -8.001 9.024 3.196 1.00 59.75 111 GLY A CA 1
ATOM 850 C C . GLY A 1 111 ? -8.590 10.208 2.448 1.00 59.75 111 GLY A C 1
ATOM 851 O O . GLY A 1 111 ? -7.864 10.947 1.793 1.00 59.75 111 GLY A O 1
ATOM 852 N N . GLY A 1 112 ? -9.885 10.460 2.651 1.00 43.91 112 GLY A N 1
ATOM 853 C CA . GLY A 1 112 ? -10.584 11.637 2.113 1.00 43.91 112 GLY A CA 1
ATOM 854 C C . GLY A 1 112 ? -10.059 12.992 2.617 1.00 43.91 112 GLY A C 1
ATOM 855 O O . GLY A 1 112 ? -10.465 14.021 2.097 1.00 43.91 112 GLY A O 1
ATOM 856 N N . ASN A 1 113 ? -9.141 12.991 3.594 1.00 40.41 113 ASN A N 1
ATOM 857 C CA . ASN A 1 113 ? -8.465 14.172 4.146 1.00 40.41 113 ASN A CA 1
ATOM 858 C C . ASN A 1 113 ? -6.933 14.052 4.104 1.00 40.41 113 ASN A C 1
ATOM 860 O O . ASN A 1 113 ? -6.241 14.782 4.816 1.00 40.41 113 ASN A O 1
ATOM 864 N N . ALA A 1 114 ? -6.378 13.104 3.341 1.00 41.66 114 ALA A N 1
ATOM 865 C CA . ALA A 1 114 ? -4.935 13.044 3.184 1.00 41.66 114 ALA A CA 1
ATOM 866 C C . ALA A 1 114 ? -4.485 14.351 2.498 1.00 41.66 114 ALA A C 1
ATOM 868 O O . ALA A 1 114 ? -4.942 14.639 1.388 1.00 41.66 114 ALA A O 1
ATOM 869 N N . PRO A 1 115 ? -3.570 15.141 3.094 1.00 42.41 115 PRO A N 1
ATOM 870 C CA . PRO A 1 115 ? -3.034 16.353 2.473 1.00 42.41 115 PRO A CA 1
ATOM 871 C C . PRO A 1 115 ? -2.219 16.054 1.204 1.00 42.41 115 PRO A C 1
ATOM 873 O O . PRO A 1 115 ? -1.615 16.955 0.638 1.00 42.41 115 PRO A O 1
ATOM 876 N N . VAL A 1 116 ? -2.241 14.817 0.705 1.00 46.91 116 VAL A N 1
ATOM 877 C CA . VAL A 1 116 ? -1.792 14.442 -0.635 1.00 46.91 116 VAL A CA 1
ATOM 878 C C . VAL A 1 116 ? -2.578 15.205 -1.702 1.00 46.91 116 VAL A C 1
ATOM 880 O O . VAL A 1 116 ? -1.991 15.581 -2.704 1.00 46.91 116 VAL A O 1
ATOM 883 N N . GLY A 1 117 ? -3.841 15.573 -1.452 1.00 43.53 117 GLY A N 1
ATOM 884 C CA . GLY A 1 117 ? -4.560 16.516 -2.316 1.00 43.53 117 GLY A CA 1
ATOM 885 C C . GLY A 1 117 ? -3.876 17.884 -2.423 1.00 43.53 117 GLY A C 1
ATOM 886 O O . GLY A 1 117 ? -3.915 18.489 -3.482 1.00 43.53 117 GLY A O 1
ATOM 887 N N . ASN A 1 118 ? -3.171 18.342 -1.383 1.00 42.53 118 ASN A N 1
ATOM 888 C CA . ASN A 1 118 ? -2.422 19.601 -1.408 1.00 42.53 118 ASN A CA 1
ATOM 889 C C . ASN A 1 118 ? -0.964 19.404 -1.829 1.00 42.53 118 ASN A C 1
ATOM 891 O O . ASN A 1 118 ? -0.432 20.267 -2.504 1.00 42.53 118 ASN A O 1
ATOM 895 N N . GLY A 1 119 ? -0.321 18.288 -1.476 1.00 47.09 119 GLY A N 1
ATOM 896 C CA . GLY A 1 119 ? 1.066 17.990 -1.846 1.00 47.09 119 GLY A CA 1
ATOM 897 C C . GLY A 1 119 ? 1.218 17.558 -3.303 1.00 47.09 119 GLY A C 1
ATOM 898 O O . GLY A 1 119 ? 2.104 18.048 -3.989 1.00 47.09 119 GLY A O 1
ATOM 899 N N . LEU A 1 120 ? 0.318 16.708 -3.809 1.00 52.84 120 LEU A N 1
ATOM 900 C CA . LEU A 1 120 ? 0.274 16.314 -5.216 1.00 52.84 120 LEU A CA 1
ATOM 901 C C . LEU A 1 120 ? -0.347 17.409 -6.080 1.00 52.84 120 LEU A C 1
ATOM 903 O O . LEU A 1 120 ? 0.167 17.648 -7.160 1.00 52.84 120 LEU A O 1
ATOM 907 N N . SER A 1 121 ? -1.375 18.134 -5.615 1.00 48.78 121 SER A N 1
ATOM 908 C CA . SER A 1 121 ? -1.826 19.331 -6.339 1.00 48.78 121 SER A CA 1
ATOM 909 C C . SER A 1 121 ? -0.745 20.403 -6.336 1.00 48.78 121 SER A C 1
ATOM 911 O O . SER A 1 121 ? -0.516 20.989 -7.378 1.00 48.78 121 SER A O 1
ATOM 913 N N . ALA A 1 122 ? 0.007 20.612 -5.249 1.00 51.31 122 ALA A N 1
ATOM 914 C CA . ALA A 1 122 ? 1.167 21.503 -5.265 1.00 51.31 122 ALA A CA 1
ATOM 915 C C . ALA A 1 122 ? 2.283 20.979 -6.171 1.00 51.31 122 ALA A C 1
ATOM 917 O O . ALA A 1 122 ? 2.876 21.780 -6.872 1.00 51.31 122 ALA A O 1
ATOM 918 N N . LEU A 1 123 ? 2.543 19.670 -6.230 1.00 55.66 123 LEU A N 1
ATOM 919 C CA . LEU A 1 123 ? 3.545 19.088 -7.127 1.00 55.66 123 LEU A CA 1
ATOM 920 C C . LEU A 1 123 ? 3.101 19.155 -8.592 1.00 55.66 123 LEU A C 1
ATOM 922 O O . LEU A 1 123 ? 3.913 19.464 -9.451 1.00 55.66 123 LEU A O 1
ATOM 926 N N . MET A 1 124 ? 1.817 18.958 -8.890 1.00 56.25 124 MET A N 1
ATOM 927 C CA . MET A 1 124 ? 1.228 19.148 -10.218 1.00 56.25 124 MET A CA 1
ATOM 928 C C . MET A 1 124 ? 1.153 20.631 -10.594 1.00 56.25 124 MET A C 1
ATOM 930 O O . MET A 1 124 ? 1.409 20.985 -11.740 1.00 56.25 124 MET A O 1
ATOM 934 N N . SER A 1 125 ? 0.859 21.514 -9.638 1.00 56.53 125 SER A N 1
ATOM 935 C CA . SER A 1 125 ? 0.896 22.975 -9.800 1.00 56.53 125 SER A CA 1
ATOM 936 C C . SER A 1 125 ? 2.328 23.454 -10.015 1.00 56.53 125 SER A C 1
ATOM 938 O O . SER A 1 125 ? 2.575 24.327 -10.834 1.00 56.53 125 SER A O 1
ATOM 940 N N . MET A 1 126 ? 3.293 22.842 -9.329 1.00 54.53 126 MET A N 1
ATOM 941 C CA . MET A 1 126 ? 4.712 23.128 -9.478 1.00 54.53 126 MET A CA 1
ATOM 942 C C . MET A 1 126 ? 5.223 22.592 -10.813 1.00 54.53 126 MET A C 1
ATOM 944 O O . MET A 1 126 ? 5.871 23.334 -11.537 1.00 54.53 126 MET A O 1
ATOM 948 N N . ALA A 1 127 ? 4.864 21.366 -11.194 1.00 53.66 127 ALA A N 1
ATOM 949 C CA . ALA A 1 127 ? 5.200 20.770 -12.484 1.00 53.66 127 ALA A CA 1
ATOM 950 C C . ALA A 1 127 ? 4.608 21.570 -13.652 1.00 53.66 127 ALA A C 1
ATOM 952 O O . ALA A 1 127 ? 5.332 21.877 -14.591 1.00 53.66 127 ALA A O 1
ATOM 953 N N . SER A 1 128 ? 3.341 21.988 -13.565 1.00 57.81 128 SER A N 1
ATOM 954 C CA . SER A 1 128 ? 2.719 22.865 -14.570 1.00 57.81 128 SER A CA 1
ATOM 955 C C . SER A 1 128 ? 3.323 24.275 -14.573 1.00 57.81 128 SER A C 1
ATOM 957 O O . SER A 1 128 ? 3.515 24.852 -15.641 1.00 57.81 128 SER A O 1
ATOM 959 N N . SER A 1 129 ? 3.713 24.820 -13.415 1.00 56.38 129 SER A N 1
ATOM 960 C CA . SER A 1 129 ? 4.436 26.100 -13.351 1.00 56.38 129 SER A CA 1
ATOM 961 C C . SER A 1 129 ? 5.863 26.015 -13.914 1.00 56.38 129 SER A C 1
ATOM 963 O O . SER A 1 129 ? 6.321 26.949 -14.566 1.00 56.38 129 SER A O 1
ATOM 965 N N . LEU A 1 130 ? 6.548 24.884 -13.727 1.00 56.41 130 LEU A N 1
ATOM 966 C CA . LEU A 1 130 ? 7.882 24.612 -14.268 1.00 56.41 130 LEU A CA 1
ATOM 967 C C . LEU A 1 130 ? 7.827 24.372 -15.780 1.00 56.41 130 LEU A C 1
ATOM 969 O O . LEU A 1 130 ? 8.690 24.869 -16.503 1.00 56.41 130 LEU A O 1
ATOM 973 N N . GLU A 1 131 ? 6.775 23.710 -16.266 1.00 57.66 131 GLU A N 1
ATOM 974 C CA . GLU A 1 131 ? 6.486 23.544 -17.693 1.00 57.66 131 GLU A CA 1
ATOM 975 C C . GLU A 1 131 ? 6.242 24.905 -18.369 1.00 57.66 131 GLU A C 1
ATOM 977 O O . GLU A 1 131 ? 6.813 25.183 -19.424 1.00 57.66 131 GLU A O 1
ATOM 982 N N . MET A 1 132 ? 5.505 25.813 -17.714 1.00 58.41 132 MET A N 1
ATOM 983 C CA . MET A 1 132 ? 5.340 27.201 -18.174 1.00 58.41 132 MET A CA 1
ATOM 984 C C . MET A 1 132 ? 6.640 28.025 -18.138 1.00 58.41 132 MET A C 1
ATOM 986 O O . MET A 1 132 ? 6.764 28.992 -18.889 1.00 58.41 132 MET A O 1
ATOM 990 N N . MET A 1 133 ? 7.616 27.653 -17.304 1.00 58.56 133 MET A N 1
ATOM 991 C CA . MET A 1 133 ? 8.936 28.297 -17.220 1.00 58.56 133 MET A CA 1
ATOM 992 C C . MET A 1 133 ? 10.009 27.635 -18.107 1.00 58.56 133 MET A C 1
ATOM 994 O O . MET A 1 133 ? 11.179 28.008 -18.030 1.00 58.56 133 MET A O 1
ATOM 998 N N . GLY A 1 134 ? 9.639 26.682 -18.971 1.00 52.03 134 GLY A N 1
ATOM 999 C CA . GLY A 1 134 ? 10.567 26.020 -19.899 1.00 52.03 134 GLY A CA 1
ATOM 1000 C C . GLY A 1 134 ? 11.437 24.926 -19.267 1.00 52.03 134 GLY A C 1
ATOM 1001 O O . GLY A 1 134 ? 12.325 24.389 -19.931 1.00 52.03 134 GLY A O 1
ATOM 1002 N N . GLY A 1 135 ? 11.181 24.560 -18.007 1.00 57.62 135 GLY A N 1
ATOM 1003 C CA . GLY A 1 135 ? 11.764 23.390 -17.356 1.00 57.62 135 GLY A CA 1
ATOM 1004 C C . GLY A 1 135 ? 10.972 22.148 -17.745 1.00 57.62 135 GLY A C 1
ATOM 1005 O O . GLY A 1 135 ? 9.958 21.844 -17.125 1.00 57.62 135 GLY A O 1
ATOM 1006 N N . GLY A 1 136 ? 11.401 21.457 -18.804 1.00 58.34 136 GLY A N 1
ATOM 1007 C CA . GLY A 1 136 ? 10.698 20.293 -19.347 1.00 58.34 136 GLY A CA 1
ATOM 1008 C C . GLY A 1 136 ? 10.435 19.226 -18.283 1.00 58.34 136 GLY A C 1
ATOM 1009 O O . GLY A 1 136 ? 11.351 18.551 -17.829 1.00 58.34 136 GLY A O 1
ATOM 1010 N N . SER A 1 137 ? 9.180 19.062 -17.883 1.00 65.44 137 SER A N 1
ATOM 1011 C CA . SER A 1 137 ? 8.726 17.878 -17.162 1.00 65.44 137 SER A CA 1
ATOM 1012 C C . SER A 1 137 ? 8.176 16.899 -18.192 1.00 65.44 137 SER A C 1
ATOM 1014 O O . SER A 1 137 ? 7.372 17.269 -19.048 1.00 65.44 137 SER A O 1
ATOM 1016 N N . HIS A 1 138 ? 8.624 15.650 -18.150 1.00 73.12 138 HIS A N 1
ATOM 1017 C CA . HIS A 1 138 ? 8.066 14.604 -18.993 1.00 73.12 138 HIS A CA 1
ATOM 1018 C C . HIS A 1 138 ? 6.824 14.050 -18.300 1.00 73.12 138 HIS A C 1
ATOM 1020 O O . HIS A 1 138 ? 6.929 13.223 -17.392 1.00 73.12 138 HIS A O 1
ATOM 1026 N N . SER A 1 139 ? 5.642 14.501 -18.729 1.00 83.62 139 SER A N 1
ATOM 1027 C CA . SER A 1 139 ? 4.378 13.900 -18.305 1.00 83.62 139 SER A CA 1
ATOM 1028 C C . SER A 1 139 ? 3.807 12.977 -19.378 1.00 83.62 139 SER A C 1
ATOM 1030 O O . SER A 1 139 ? 3.819 13.293 -20.568 1.00 83.62 139 SER A O 1
ATOM 1032 N N . LYS A 1 140 ? 3.297 11.816 -18.958 1.00 88.00 140 LYS A N 1
ATOM 1033 C CA . LYS A 1 140 ? 2.620 10.855 -19.834 1.00 88.00 140 LYS A CA 1
ATOM 1034 C C . LYS A 1 140 ? 1.370 10.321 -19.150 1.00 88.00 140 LYS A C 1
ATOM 1036 O O . LYS A 1 140 ? 1.425 9.870 -18.010 1.00 88.00 140 LYS A O 1
ATOM 1041 N N . VAL A 1 141 ? 0.251 10.313 -19.867 1.00 90.25 141 VAL A N 1
ATOM 1042 C CA . VAL A 1 141 ? -0.951 9.603 -19.420 1.00 90.25 141 VAL A CA 1
ATOM 1043 C C . VAL A 1 141 ? -0.772 8.112 -19.690 1.00 90.25 141 VAL A C 1
ATOM 1045 O O . VAL A 1 141 ? -0.479 7.704 -20.814 1.00 90.25 141 VAL A O 1
ATOM 1048 N N . VAL A 1 142 ? -0.971 7.304 -18.658 1.00 91.06 142 VAL A N 1
ATOM 1049 C CA . VAL A 1 142 ? -0.919 5.844 -18.714 1.00 91.06 142 VAL A CA 1
ATOM 1050 C C . VAL A 1 142 ? -2.330 5.316 -18.503 1.00 91.06 142 VAL A C 1
ATOM 1052 O O . VAL A 1 142 ? -3.018 5.729 -17.574 1.00 91.06 142 VAL A O 1
ATOM 1055 N N . VAL A 1 143 ? -2.779 4.394 -19.352 1.00 92.62 143 VAL A N 1
ATOM 1056 C CA . VAL A 1 143 ? -4.070 3.719 -19.172 1.00 92.62 143 VAL A CA 1
ATOM 1057 C C . VAL A 1 143 ? -3.819 2.239 -18.952 1.00 92.62 143 VAL A C 1
ATOM 1059 O O . VAL A 1 143 ? -3.264 1.571 -19.821 1.00 92.62 143 VAL A O 1
ATOM 1062 N N . GLN A 1 144 ? -4.251 1.727 -17.803 1.00 92.44 144 GLN A N 1
ATOM 1063 C CA . GLN A 1 144 ? -4.062 0.336 -17.413 1.00 92.44 144 GLN A CA 1
ATOM 1064 C C . GLN A 1 144 ? -5.408 -0.277 -17.036 1.00 92.44 144 GLN A C 1
ATOM 1066 O O . GLN A 1 144 ? -6.024 0.131 -16.059 1.00 92.44 144 GLN A O 1
ATOM 1071 N N . LYS A 1 145 ? -5.889 -1.249 -17.825 1.00 90.62 145 LYS A N 1
ATOM 1072 C CA . LYS A 1 145 ? -7.178 -1.943 -17.601 1.00 90.62 145 LYS A CA 1
ATOM 1073 C C . LYS A 1 145 ? -8.373 -0.993 -17.348 1.00 90.62 145 LYS A C 1
ATOM 1075 O O . LYS A 1 145 ? -9.258 -1.306 -16.567 1.00 90.62 145 LYS A O 1
ATOM 1080 N N . GLY A 1 146 ? -8.396 0.173 -17.999 1.00 89.88 146 GLY A N 1
ATOM 1081 C CA . GLY A 1 146 ? -9.453 1.186 -17.837 1.00 89.88 146 GLY A CA 1
ATOM 1082 C C . GLY A 1 146 ? -9.163 2.265 -16.786 1.00 89.88 146 GLY A C 1
ATOM 1083 O O . GLY A 1 146 ? -9.780 3.328 -16.834 1.00 89.88 146 GLY A O 1
ATOM 1084 N N . TYR A 1 147 ? -8.168 2.062 -15.921 1.00 91.69 147 TYR A N 1
ATOM 1085 C CA . TYR A 1 147 ? -7.700 3.063 -14.965 1.00 91.69 147 TYR A CA 1
ATOM 1086 C C . TYR A 1 147 ? -6.746 4.043 -15.629 1.00 91.69 147 TYR A C 1
ATOM 1088 O O . TYR A 1 147 ? -5.813 3.644 -16.330 1.00 91.69 147 TYR A O 1
ATOM 1096 N N . ARG A 1 148 ? -6.974 5.336 -15.403 1.00 90.75 148 ARG A N 1
ATOM 1097 C CA . ARG A 1 148 ? -6.114 6.408 -15.908 1.00 90.75 148 ARG A CA 1
ATOM 1098 C C . ARG A 1 148 ? -5.142 6.824 -14.817 1.00 90.75 148 ARG A C 1
ATOM 1100 O O . ARG A 1 148 ? -5.560 7.229 -13.734 1.00 90.75 148 ARG A O 1
ATOM 1107 N N . GLY A 1 149 ? -3.861 6.729 -15.127 1.00 90.38 149 GLY A N 1
ATOM 1108 C CA . GLY A 1 149 ? -2.779 7.242 -14.313 1.00 90.38 149 GLY A CA 1
ATOM 1109 C C . GLY A 1 149 ? -1.991 8.320 -15.043 1.00 90.38 149 GLY A C 1
ATOM 1110 O O . GLY A 1 149 ? -2.050 8.445 -16.269 1.00 90.38 149 GLY A O 1
ATOM 1111 N N . GLN A 1 150 ? -1.247 9.105 -14.280 1.00 91.19 150 GLN A N 1
ATOM 1112 C CA . GLN A 1 150 ? -0.343 10.118 -14.802 1.00 91.19 150 GLN A CA 1
ATOM 1113 C C . GLN A 1 150 ? 1.070 9.817 -14.325 1.00 91.19 150 GLN A C 1
ATOM 1115 O O . GLN A 1 150 ? 1.323 9.760 -13.125 1.00 91.19 150 GLN A O 1
ATOM 1120 N N . PHE A 1 151 ? 1.972 9.621 -15.280 1.00 90.75 151 PHE A N 1
ATOM 1121 C CA . PHE A 1 151 ? 3.402 9.586 -15.041 1.00 90.75 151 PHE A CA 1
ATOM 1122 C C . PHE A 1 151 ? 3.969 11.001 -15.131 1.00 90.75 151 PHE A C 1
ATOM 1124 O O . PHE A 1 151 ? 3.612 11.752 -16.046 1.00 90.75 151 PHE A O 1
ATOM 1131 N N . ILE A 1 152 ? 4.841 11.358 -14.194 1.00 87.75 152 ILE A N 1
ATOM 1132 C CA . ILE A 1 152 ? 5.579 12.621 -14.157 1.00 87.75 152 ILE A CA 1
ATOM 1133 C C . ILE A 1 152 ? 7.037 12.299 -13.831 1.00 87.75 152 ILE A C 1
ATOM 1135 O O . ILE A 1 152 ? 7.312 11.581 -12.872 1.00 87.75 152 ILE A O 1
ATOM 1139 N N . GLN A 1 153 ? 7.960 12.847 -14.616 1.00 85.94 153 GLN A N 1
ATOM 1140 C CA . GLN A 1 153 ? 9.399 12.770 -14.381 1.00 85.94 153 GLN A CA 1
ATOM 1141 C C . GLN A 1 153 ? 10.049 14.114 -14.697 1.00 85.94 153 GLN A C 1
ATOM 1143 O O . GLN A 1 153 ? 9.835 14.683 -15.770 1.00 85.94 153 GLN A O 1
ATOM 1148 N N . GLN A 1 154 ? 10.864 14.613 -13.772 1.00 80.88 154 GLN A N 1
ATOM 1149 C CA . GLN A 1 154 ? 11.603 15.854 -1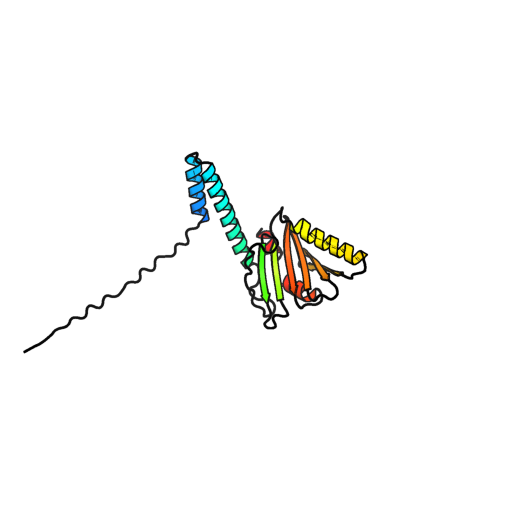3.961 1.00 80.88 154 GLN A CA 1
ATOM 1150 C C . GLN A 1 154 ? 12.780 15.632 -14.923 1.00 80.88 154 GLN A C 1
ATOM 1152 O O . GLN A 1 154 ? 13.498 14.636 -14.824 1.00 80.88 154 GLN A O 1
ATOM 1157 N N . SER A 1 155 ? 12.984 16.543 -15.882 1.00 77.31 155 SER A N 1
ATOM 1158 C CA . SER A 1 155 ? 14.123 16.443 -16.803 1.00 77.31 155 SER A CA 1
ATOM 1159 C C . SER A 1 155 ? 15.450 16.503 -16.046 1.00 77.31 155 SER A C 1
ATOM 1161 O O . SER A 1 155 ? 15.644 17.339 -15.165 1.00 77.31 155 SER A O 1
ATOM 1163 N N . GLY A 1 156 ? 16.359 15.591 -16.395 1.00 77.69 156 GLY A N 1
ATOM 1164 C CA . GLY A 1 156 ? 17.653 15.419 -15.733 1.00 77.69 156 GLY A CA 1
ATOM 1165 C C . GLY A 1 156 ? 17.625 14.505 -14.505 1.00 77.69 156 GLY A C 1
ATOM 1166 O O . GLY A 1 156 ? 18.689 14.086 -14.056 1.00 77.69 156 GLY A O 1
ATOM 1167 N N . GLU A 1 157 ? 16.447 14.131 -14.000 1.00 82.12 157 GLU A N 1
ATOM 1168 C CA . GLU A 1 157 ? 16.319 13.192 -12.887 1.00 82.12 157 GLU A CA 1
ATOM 1169 C C . GLU A 1 157 ? 16.008 11.780 -13.387 1.00 82.12 157 GLU A C 1
ATOM 1171 O O . GLU A 1 157 ? 15.230 11.585 -14.321 1.00 82.12 157 GLU A O 1
ATOM 1176 N N . ARG A 1 158 ? 16.593 10.767 -12.738 1.00 87.44 158 ARG A N 1
ATOM 1177 C CA . ARG A 1 158 ? 16.263 9.344 -12.952 1.00 87.44 158 ARG A CA 1
ATOM 1178 C C . ARG A 1 158 ? 15.172 8.873 -11.985 1.00 87.44 158 ARG A C 1
ATOM 1180 O O . ARG A 1 158 ? 15.149 7.709 -11.600 1.00 87.44 158 ARG A O 1
ATOM 1187 N N . THR A 1 159 ? 14.303 9.794 -11.577 1.00 84.12 159 THR A N 1
ATOM 1188 C CA . THR A 1 159 ? 13.188 9.525 -10.673 1.00 84.12 159 THR A CA 1
ATOM 1189 C C . THR A 1 159 ? 11.887 9.916 -11.354 1.00 84.12 159 THR A C 1
ATOM 1191 O O . THR A 1 159 ? 11.777 10.997 -11.932 1.00 84.12 159 THR A O 1
ATOM 1194 N N . GLY A 1 160 ? 10.908 9.022 -11.316 1.00 87.62 160 GLY A N 1
ATOM 1195 C CA . GLY A 1 160 ? 9.603 9.227 -11.927 1.00 87.62 160 GLY A CA 1
ATOM 1196 C C . GLY A 1 160 ? 8.491 8.670 -11.055 1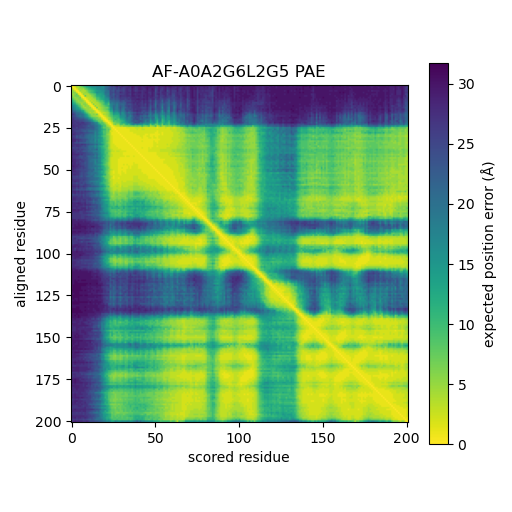.00 87.62 160 GLY A C 1
ATOM 1197 O O . GLY A 1 160 ? 8.697 7.712 -10.312 1.00 87.62 160 GLY A O 1
ATOM 1198 N N . THR A 1 161 ? 7.308 9.262 -11.171 1.00 88.62 161 THR A N 1
ATOM 1199 C CA . THR A 1 161 ? 6.144 8.910 -10.356 1.00 88.62 161 THR A CA 1
ATOM 1200 C C . THR A 1 161 ? 4.940 8.672 -11.251 1.00 88.62 161 THR A C 1
ATOM 1202 O O . THR A 1 161 ? 4.517 9.576 -11.968 1.00 88.62 161 THR A O 1
ATOM 1205 N N . LEU A 1 162 ? 4.372 7.466 -11.202 1.00 91.19 162 LEU A N 1
ATOM 1206 C CA . LEU A 1 162 ? 3.090 7.119 -11.813 1.00 91.19 162 LEU A CA 1
ATOM 1207 C C . LEU A 1 162 ? 1.999 7.081 -10.744 1.00 91.19 162 LEU A C 1
ATOM 1209 O O . LEU A 1 162 ? 2.042 6.246 -9.844 1.00 91.19 162 LEU A O 1
ATOM 1213 N N . THR A 1 163 ? 0.989 7.933 -10.886 1.00 90.88 163 THR A N 1
ATOM 1214 C CA . THR A 1 163 ? -0.137 8.006 -9.948 1.00 90.88 163 THR A CA 1
ATOM 1215 C C . THR A 1 163 ? -1.435 7.580 -10.618 1.00 90.88 163 THR A C 1
ATOM 1217 O O . THR A 1 163 ? -1.818 8.168 -11.626 1.00 90.88 163 THR A O 1
ATOM 1220 N N . PHE A 1 164 ? -2.146 6.615 -10.033 1.00 91.19 164 PHE A N 1
ATOM 1221 C CA . PHE A 1 164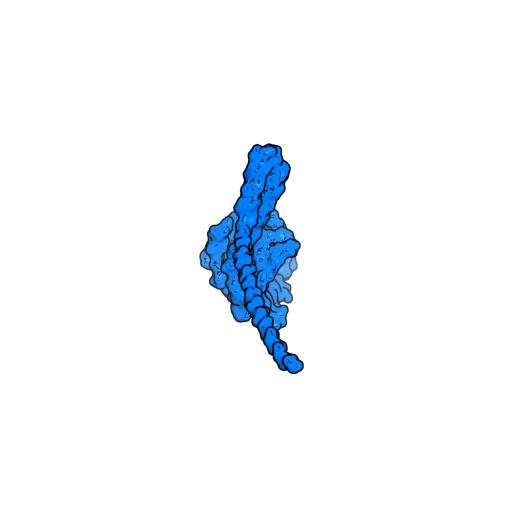 ? -3.530 6.277 -10.373 1.00 91.19 164 PHE A CA 1
ATOM 1222 C C . PHE A 1 164 ? -4.473 6.819 -9.302 1.00 91.19 164 PHE A C 1
ATOM 1224 O O . PHE A 1 164 ? -4.344 6.477 -8.126 1.00 91.19 164 PHE A O 1
ATOM 1231 N N . ASN A 1 165 ? -5.443 7.631 -9.722 1.00 87.44 165 ASN A N 1
ATOM 1232 C CA . ASN A 1 165 ? -6.531 8.081 -8.858 1.00 87.44 165 ASN A CA 1
ATOM 1233 C C . ASN A 1 165 ? -7.688 7.086 -8.963 1.00 87.44 165 ASN A C 1
ATOM 1235 O O . ASN A 1 165 ? -8.187 6.838 -10.062 1.00 87.44 165 ASN A O 1
ATOM 1239 N N . LEU A 1 166 ? -8.101 6.528 -7.830 1.00 86.88 166 LEU A N 1
ATOM 1240 C CA . LEU A 1 166 ? -9.215 5.587 -7.732 1.00 86.88 166 LEU A CA 1
ATOM 1241 C C . LEU A 1 166 ? -10.432 6.273 -7.096 1.00 86.88 166 LEU A C 1
ATOM 1243 O O . LEU A 1 166 ? -10.355 7.398 -6.587 1.00 86.88 166 LEU A O 1
ATOM 1247 N N . SER A 1 167 ? -11.576 5.592 -7.100 1.00 83.19 167 SER A N 1
ATOM 1248 C CA . SER A 1 167 ? -12.775 6.070 -6.410 1.00 83.19 167 SER A CA 1
ATOM 1249 C C . SER A 1 167 ? -12.555 6.223 -4.895 1.00 83.19 167 SER A C 1
ATOM 1251 O O . SER A 1 167 ? -11.692 5.591 -4.285 1.00 83.19 167 SER A O 1
ATOM 1253 N N . GLY A 1 168 ? -13.324 7.115 -4.263 1.00 77.31 168 GLY A N 1
ATOM 1254 C CA . GLY A 1 168 ? -13.256 7.331 -2.811 1.00 77.31 168 GLY A CA 1
ATOM 1255 C C . GLY A 1 168 ? -12.001 8.063 -2.312 1.00 77.31 168 GLY A C 1
ATOM 1256 O O . GLY A 1 168 ? -11.720 8.027 -1.117 1.00 77.31 168 GLY A O 1
ATOM 1257 N N . GLY A 1 169 ? -11.248 8.730 -3.197 1.00 76.75 169 GLY A N 1
ATOM 1258 C CA . GLY A 1 169 ? -10.047 9.490 -2.818 1.00 76.75 169 GLY A CA 1
ATOM 1259 C C . GLY A 1 169 ? -8.833 8.610 -2.511 1.00 76.75 169 GLY A C 1
ATOM 1260 O O . GLY A 1 169 ? -7.925 9.036 -1.797 1.00 76.75 169 GLY A O 1
ATOM 1261 N N . LYS A 1 170 ? -8.831 7.376 -3.021 1.00 82.00 170 LYS A N 1
ATOM 1262 C CA . LYS A 1 170 ? -7.722 6.430 -2.884 1.00 82.00 170 LYS A CA 1
ATOM 1263 C C . LYS A 1 170 ? -6.746 6.639 -4.040 1.00 82.00 170 LYS A C 1
ATOM 1265 O O . LYS A 1 170 ? -7.154 6.975 -5.153 1.00 82.00 170 LYS A O 1
ATOM 1270 N N . MET A 1 171 ? -5.461 6.424 -3.791 1.00 86.56 171 MET A N 1
ATOM 1271 C CA . MET A 1 171 ? -4.423 6.579 -4.811 1.00 86.56 171 MET A CA 1
ATOM 1272 C C . MET A 1 171 ? -3.417 5.439 -4.750 1.00 86.56 171 MET A C 1
ATOM 1274 O O . MET A 1 171 ? -2.978 5.057 -3.665 1.00 86.56 171 MET A O 1
ATOM 1278 N N . ILE A 1 172 ? -3.019 4.950 -5.923 1.00 89.25 172 ILE A N 1
ATOM 1279 C CA . ILE A 1 172 ? -1.828 4.114 -6.086 1.00 89.25 172 ILE A CA 1
ATOM 1280 C C . ILE A 1 172 ? -0.730 5.008 -6.645 1.00 89.25 172 ILE A C 1
ATOM 1282 O O . ILE A 1 172 ? -0.917 5.637 -7.686 1.00 89.25 172 ILE A O 1
ATOM 1286 N N . ILE A 1 173 ? 0.410 5.045 -5.970 1.00 90.44 173 ILE A N 1
ATOM 1287 C CA . ILE A 1 173 ? 1.608 5.756 -6.403 1.00 90.44 173 ILE A CA 1
ATOM 1288 C C . ILE A 1 173 ? 2.702 4.722 -6.642 1.00 90.44 173 ILE A C 1
ATOM 1290 O O . ILE A 1 173 ? 2.999 3.920 -5.762 1.00 90.44 173 ILE A O 1
ATOM 1294 N N . ILE A 1 174 ? 3.294 4.742 -7.829 1.00 92.25 174 ILE A N 1
ATOM 1295 C CA . ILE A 1 174 ? 4.456 3.935 -8.192 1.00 92.25 174 ILE A CA 1
ATOM 1296 C C . ILE A 1 174 ? 5.599 4.909 -8.445 1.00 92.25 174 ILE A C 1
ATOM 1298 O O . ILE A 1 174 ? 5.600 5.627 -9.443 1.00 92.25 174 ILE A O 1
ATOM 1302 N N . GLU A 1 175 ? 6.549 4.948 -7.524 1.00 90.69 175 GLU A N 1
ATOM 1303 C CA . GLU A 1 175 ? 7.785 5.708 -7.656 1.00 90.69 175 GLU A CA 1
ATOM 1304 C C . GLU A 1 175 ? 8.876 4.792 -8.205 1.00 90.69 175 GLU A C 1
ATOM 1306 O O . GLU A 1 175 ? 9.033 3.659 -7.753 1.00 90.69 175 GLU A O 1
ATOM 1311 N N . THR A 1 176 ? 9.626 5.277 -9.186 1.00 90.88 176 THR A N 1
ATOM 1312 C CA . THR A 1 176 ? 10.754 4.572 -9.794 1.00 90.88 176 THR A CA 1
ATOM 1313 C C . THR A 1 176 ? 11.998 5.434 -9.657 1.00 90.88 176 THR A C 1
ATOM 1315 O O . THR A 1 176 ? 11.998 6.556 -10.157 1.00 90.88 176 THR A O 1
ATOM 1318 N N . ILE A 1 177 ? 13.048 4.913 -9.029 1.00 89.25 177 ILE A N 1
ATOM 1319 C CA . ILE A 1 177 ? 14.362 5.548 -8.868 1.00 89.25 177 ILE A CA 1
ATOM 1320 C C . ILE A 1 177 ? 15.374 4.777 -9.715 1.00 89.25 177 ILE A C 1
ATOM 1322 O O . ILE A 1 177 ? 15.340 3.549 -9.752 1.00 89.25 177 ILE A O 1
ATOM 1326 N N . GLY A 1 178 ? 16.260 5.496 -10.400 1.00 89.25 178 GLY A N 1
ATOM 1327 C CA . GLY A 1 178 ? 17.248 4.934 -11.323 1.00 89.25 178 GLY A CA 1
ATOM 1328 C C . GLY A 1 178 ? 16.728 4.756 -12.754 1.00 89.25 178 GLY A C 1
ATOM 1329 O O . GLY A 1 178 ? 17.511 4.446 -13.648 1.00 89.25 178 GLY A O 1
ATOM 1330 N N . TYR A 1 179 ? 15.453 5.033 -13.029 1.00 90.19 179 TYR A N 1
ATOM 1331 C CA . TYR A 1 179 ? 14.830 4.782 -14.332 1.00 90.19 179 TYR A CA 1
ATOM 1332 C C . TYR A 1 179 ? 14.561 6.065 -15.130 1.00 90.19 179 TYR A C 1
ATOM 1334 O O . TYR A 1 179 ? 14.353 7.154 -14.588 1.00 90.19 179 TYR A O 1
ATOM 1342 N N . THR A 1 180 ? 14.558 5.937 -16.457 1.00 89.00 180 THR A N 1
ATOM 1343 C CA . THR A 1 180 ? 14.197 7.023 -17.375 1.00 89.00 180 THR A CA 1
ATOM 1344 C C . THR A 1 180 ? 12.967 6.640 -18.180 1.00 89.00 180 THR A C 1
ATOM 1346 O O . THR A 1 180 ? 12.930 5.600 -18.834 1.00 89.00 180 THR A O 1
ATOM 1349 N N . GLY A 1 181 ? 11.968 7.515 -18.167 1.00 88.31 181 GLY A N 1
ATOM 1350 C CA . GLY A 1 181 ? 10.678 7.283 -18.791 1.00 88.31 181 GLY A CA 1
ATOM 1351 C C . GLY A 1 181 ? 9.745 6.417 -17.943 1.00 88.31 181 GLY A C 1
ATOM 1352 O O . GLY A 1 181 ? 10.052 5.981 -16.840 1.00 88.31 181 GLY A O 1
ATOM 1353 N N . SER A 1 182 ? 8.563 6.170 -18.499 1.00 92.12 182 SER A N 1
ATOM 1354 C CA . SER A 1 182 ? 7.434 5.509 -17.827 1.00 92.12 182 SER A CA 1
ATOM 1355 C C . SER A 1 182 ? 7.445 3.983 -17.918 1.00 92.12 182 SER A C 1
ATOM 1357 O O . SER A 1 182 ? 6.587 3.344 -17.316 1.00 92.12 182 SER A O 1
ATOM 1359 N N . ALA A 1 183 ? 8.365 3.389 -18.683 1.00 94.19 183 ALA A N 1
ATOM 1360 C CA . ALA A 1 183 ? 8.306 1.975 -19.051 1.00 94.19 183 ALA A CA 1
ATOM 1361 C C . ALA A 1 183 ? 8.254 1.045 -17.827 1.00 94.19 183 ALA A C 1
ATOM 1363 O O . ALA A 1 183 ? 7.369 0.190 -17.747 1.00 94.19 183 ALA A O 1
ATOM 1364 N N . GLU A 1 184 ? 9.128 1.263 -16.845 1.00 93.50 184 GLU A N 1
ATOM 1365 C CA . GLU A 1 184 ? 9.164 0.451 -15.628 1.00 93.50 184 GLU A CA 1
ATOM 1366 C C . GLU A 1 184 ? 7.933 0.653 -14.750 1.00 93.50 184 GLU A C 1
ATOM 1368 O O . GLU A 1 184 ? 7.328 -0.322 -14.306 1.00 93.50 184 GLU A O 1
ATOM 1373 N N . ALA A 1 185 ? 7.486 1.898 -14.570 1.00 93.12 185 ALA A N 1
ATOM 1374 C CA . ALA A 1 185 ? 6.269 2.179 -13.816 1.00 93.12 185 ALA A CA 1
ATOM 1375 C C . ALA A 1 185 ? 5.032 1.526 -14.469 1.00 93.12 185 ALA A C 1
ATOM 1377 O O . ALA A 1 185 ? 4.171 0.979 -13.780 1.00 93.12 185 ALA A O 1
ATOM 1378 N N . GLU A 1 186 ? 4.956 1.509 -15.803 1.00 94.88 186 GLU A N 1
ATOM 1379 C CA . GLU A 1 186 ? 3.902 0.816 -16.554 1.00 94.88 186 GLU A CA 1
ATOM 1380 C C . GLU A 1 186 ? 3.990 -0.709 -16.430 1.00 94.88 186 GLU A C 1
ATOM 1382 O O . GLU A 1 186 ? 2.964 -1.384 -16.317 1.00 94.88 186 GLU A O 1
ATOM 1387 N N . LYS A 1 187 ? 5.204 -1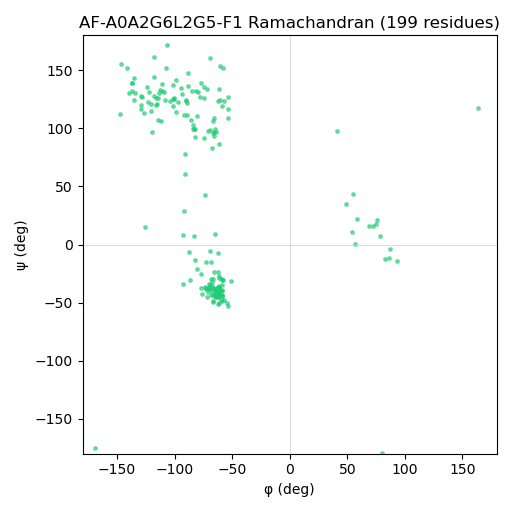.268 -16.454 1.00 94.12 187 LYS A N 1
ATOM 1388 C CA . LYS A 1 187 ? 5.448 -2.703 -16.258 1.00 94.12 187 LYS A CA 1
ATOM 1389 C C . LYS A 1 187 ? 4.974 -3.148 -14.876 1.00 94.12 187 LYS A C 1
ATOM 1391 O O . LYS A 1 187 ? 4.280 -4.157 -14.777 1.00 94.12 187 LYS A O 1
ATOM 1396 N N . VAL A 1 188 ? 5.270 -2.361 -13.844 1.00 93.06 188 VAL A N 1
ATOM 1397 C CA . VAL A 1 188 ? 4.770 -2.561 -12.476 1.00 93.06 188 VAL A CA 1
ATOM 1398 C C . VAL A 1 188 ? 3.249 -2.467 -12.436 1.00 93.06 188 VAL A C 1
ATOM 1400 O O . VAL A 1 188 ? 2.584 -3.383 -11.957 1.00 93.06 188 VAL A O 1
ATOM 1403 N N . ALA A 1 189 ? 2.673 -1.404 -13.004 1.00 94.19 189 ALA A N 1
ATOM 1404 C CA . ALA A 1 189 ? 1.225 -1.200 -13.023 1.00 94.19 189 ALA A CA 1
ATOM 1405 C C . ALA A 1 189 ? 0.470 -2.362 -13.693 1.00 94.19 189 ALA A C 1
ATOM 1407 O O . ALA A 1 189 ? -0.659 -2.669 -13.316 1.00 94.19 189 ALA A O 1
ATOM 1408 N N . LYS A 1 190 ? 1.088 -3.044 -14.667 1.00 93.75 190 LYS A N 1
ATOM 1409 C CA . LYS A 1 190 ? 0.516 -4.236 -15.313 1.00 93.75 190 LYS A CA 1
ATOM 1410 C C . LYS A 1 190 ? 0.423 -5.455 -14.404 1.00 93.75 190 LYS A C 1
ATOM 1412 O O . LYS A 1 190 ? -0.485 -6.264 -14.603 1.00 93.75 190 LYS A O 1
ATOM 1417 N N . GLN A 1 191 ? 1.330 -5.574 -13.442 1.00 92.62 191 GLN A N 1
ATOM 1418 C CA . GLN A 1 191 ? 1.350 -6.665 -12.468 1.00 92.62 191 GLN A CA 1
ATOM 1419 C C . GLN A 1 191 ? 0.355 -6.434 -11.327 1.00 92.62 191 GLN A C 1
ATOM 1421 O O . GLN A 1 191 ? -0.070 -7.389 -10.684 1.00 92.62 191 GLN A O 1
ATOM 1426 N N . LEU A 1 192 ? -0.061 -5.184 -11.105 1.00 91.69 192 LEU A N 1
ATOM 1427 C CA . LEU A 1 192 ? -1.062 -4.847 -10.103 1.00 91.69 192 LEU A CA 1
ATOM 1428 C C . LEU A 1 192 ? -2.482 -5.188 -10.575 1.00 91.69 192 LEU A C 1
ATOM 1430 O O . LEU A 1 192 ? -2.891 -4.921 -11.713 1.00 91.69 192 LEU A O 1
ATOM 1434 N N . ASP A 1 193 ? -3.270 -5.730 -9.652 1.00 92.38 193 ASP A N 1
ATOM 1435 C CA . ASP A 1 193 ? -4.712 -5.872 -9.813 1.00 92.38 193 ASP A CA 1
ATOM 1436 C C . ASP A 1 193 ? -5.418 -4.633 -9.251 1.00 92.38 193 ASP A C 1
ATOM 1438 O O . ASP A 1 193 ? -5.914 -4.622 -8.126 1.00 92.38 193 ASP A O 1
ATOM 1442 N N . ILE A 1 194 ? -5.399 -3.552 -10.039 1.00 91.25 194 ILE A N 1
ATOM 1443 C CA . ILE A 1 194 ? -5.949 -2.247 -9.638 1.00 91.25 194 ILE A CA 1
ATOM 1444 C C . ILE A 1 194 ? -7.442 -2.350 -9.284 1.00 91.25 194 ILE A C 1
ATOM 1446 O O . ILE A 1 194 ? -7.881 -1.694 -8.345 1.00 91.25 194 ILE A O 1
ATOM 1450 N N . ALA A 1 195 ? -8.200 -3.207 -9.977 1.00 91.25 195 ALA A N 1
ATOM 1451 C CA . ALA A 1 195 ? -9.620 -3.415 -9.699 1.00 91.25 195 ALA A CA 1
ATOM 1452 C C . ALA A 1 195 ? -9.828 -4.075 -8.332 1.00 91.25 195 ALA A C 1
ATOM 1454 O O . ALA A 1 195 ? -10.579 -3.563 -7.506 1.00 91.25 195 ALA A O 1
ATOM 1455 N N . LYS A 1 196 ? -9.086 -5.152 -8.048 1.00 90.00 196 LYS A N 1
ATOM 1456 C CA . LYS A 1 196 ? -9.141 -5.820 -6.743 1.00 90.00 196 LYS A CA 1
ATOM 1457 C C . LYS A 1 196 ? -8.693 -4.902 -5.602 1.00 90.00 196 LYS A C 1
ATOM 1459 O O . LYS A 1 196 ? -9.266 -4.954 -4.518 1.00 90.00 196 LYS A O 1
ATOM 1464 N N . ILE A 1 197 ? -7.693 -4.051 -5.848 1.00 87.50 197 ILE A N 1
ATOM 1465 C CA . ILE A 1 197 ? -7.264 -3.018 -4.897 1.00 87.50 197 ILE A CA 1
ATOM 1466 C C . ILE A 1 197 ? -8.392 -2.012 -4.651 1.00 87.50 197 ILE A C 1
ATOM 1468 O O . ILE A 1 197 ? -8.649 -1.665 -3.506 1.00 87.50 197 ILE A O 1
ATOM 1472 N N . GLU A 1 198 ? -9.073 -1.540 -5.693 1.00 85.69 198 GLU A N 1
ATOM 1473 C CA . GLU A 1 198 ? -10.159 -0.572 -5.541 1.00 85.69 198 GLU A CA 1
ATOM 1474 C C . GLU A 1 198 ? -11.363 -1.146 -4.779 1.00 85.69 198 GLU A C 1
ATOM 1476 O O . GLU A 1 198 ? -11.890 -0.454 -3.907 1.00 85.69 198 GLU A O 1
ATOM 1481 N N . GLU A 1 199 ? -11.759 -2.389 -5.080 1.00 86.19 199 GLU A N 1
ATOM 1482 C CA . GLU A 1 199 ? -12.874 -3.105 -4.438 1.00 86.19 199 GLU A CA 1
ATOM 1483 C C . GLU A 1 199 ? -12.611 -3.456 -2.971 1.00 86.19 199 GLU A C 1
ATOM 1485 O O . GLU A 1 199 ? -13.539 -3.505 -2.166 1.00 86.19 199 GLU A O 1
ATOM 1490 N N . ALA A 1 200 ? -11.352 -3.719 -2.609 1.00 80.38 200 ALA A N 1
ATOM 1491 C CA . ALA A 1 200 ? -10.978 -4.055 -1.238 1.00 80.38 200 ALA A CA 1
ATOM 1492 C C . ALA A 1 200 ? -11.103 -2.873 -0.259 1.00 80.38 200 ALA A C 1
ATOM 1494 O O . ALA A 1 200 ? -10.910 -3.054 0.945 1.00 80.38 200 ALA A O 1
ATOM 1495 N N . PHE A 1 201 ? -11.412 -1.684 -0.772 1.00 68.56 201 PHE A N 1
ATOM 1496 C CA . PHE A 1 201 ? -11.467 -0.418 -0.061 1.00 68.56 201 PHE A CA 1
ATOM 1497 C C . PHE A 1 201 ? -12.830 0.267 -0.165 1.00 68.56 201 PHE A C 1
ATOM 1499 O O . PHE A 1 201 ? -13.077 1.165 0.666 1.00 68.56 201 PHE A O 1
#

Foldseek 3Di:
DDDDDDDDDDDDDPPPPDPPPPPPLLVVLVVQLVVCVVVVVNVSNVVSVVVSVVVVLVVLQVVLVVLADCDDPNFGWDWDPPPPPPQFDWTKIKGADPVNQKIKIKIKGADPPRCCVVVVVVVVVVQVVCVVVVQDWDWDWDAAPNWIWIKTDGPPAQKIWIWTQAPNRMIIIMIIGNHDDCPSVNSSSNSGPVVVSRVSD

Radius of gyration: 25.89 Å; Cα contacts (8 Å, |Δi|>4): 281; chains: 1; bounding box: 55×82×71 Å